Protein AF-A0A183T0V1-F1 (afdb_monomer_lite)

Sequence (201 aa):
MAPTSSLTKAPSNQITEKLEDLHAPDDNATVETRWCQLRNVIQSTALEFLGRARLQYQDWFDDNDADSNLLAEKNGLHKAYTDLRTDATKAAFFRCSRLLQQQLWEMYDAWAIRKAEEIQGSVLNCSSAISDAAIDRLPKVETNNDLDLSPSLPETIRDVQQISSNKAPGSDEIPPEVYKHGGPQLMAELTTLFREMWGQG

Radius of gyration: 29.03 Å; chains: 1; bounding box: 57×66×72 Å

Foldseek 3Di:
DDDDPDDPDDLLNVLVVLVVVPPDDPPPDDLVRLVVVNLVSLVVSCCVPVNDPDPPPPDLPNPDPPLVVLVVVLVVLVVVCVVDVDPVSVVSNVVSVVVSVVVVVVSVVVVVVVVVVVCCVVPPPPPPCVDVVVVVPDDPDDDPPCVLDQDDLVNLLVVLCVDDAPDQDDVSNRGSVSSNRNDSVSSVSVSVSSNSVSVVD

pLDDT: mean 73.6, std 14.51, range [28.61, 94.0]

Structure (mmCIF, N/CA/C/O backbone):
data_AF-A0A183T0V1-F1
#
_entry.id   AF-A0A183T0V1-F1
#
loop_
_atom_site.group_PDB
_atom_site.id
_atom_site.type_symbol
_atom_site.label_atom_id
_atom_site.label_alt_id
_atom_site.label_comp_id
_atom_site.label_asym_id
_atom_site.label_entity_id
_atom_site.label_seq_id
_atom_site.pdbx_PDB_ins_code
_atom_site.Cartn_x
_atom_site.Cartn_y
_atom_site.Cartn_z
_atom_site.occupancy
_atom_site.B_iso_or_equiv
_atom_site.auth_seq_id
_atom_site.auth_comp_id
_atom_site.auth_asym_id
_atom_site.auth_atom_id
_atom_site.pdbx_PDB_model_num
ATOM 1 N N . MET A 1 1 ? -21.063 -38.455 -9.348 1.00 34.84 1 MET A N 1
ATOM 2 C CA . MET A 1 1 ? -21.270 -38.222 -7.904 1.00 34.84 1 MET A CA 1
ATOM 3 C C . MET A 1 1 ? -20.090 -37.413 -7.405 1.00 34.84 1 MET A C 1
ATOM 5 O O . MET A 1 1 ? -19.005 -37.958 -7.290 1.00 34.84 1 MET A O 1
ATOM 9 N N . ALA A 1 2 ? -20.284 -36.109 -7.231 1.00 28.61 2 ALA A N 1
ATOM 10 C CA . ALA A 1 2 ? -19.332 -35.210 -6.583 1.00 28.61 2 ALA A CA 1
ATOM 11 C C . ALA A 1 2 ? -19.936 -34.821 -5.224 1.00 28.61 2 ALA A C 1
ATOM 13 O O . ALA A 1 2 ? -21.164 -34.698 -5.151 1.00 28.61 2 ALA A O 1
ATOM 14 N N . PRO A 1 3 ? -19.140 -34.694 -4.152 1.00 35.66 3 PRO A N 1
ATOM 15 C CA . PRO A 1 3 ? -19.682 -34.438 -2.833 1.00 35.66 3 PRO A CA 1
ATOM 16 C C . PRO A 1 3 ? -20.185 -32.996 -2.762 1.00 35.66 3 PRO A C 1
ATOM 18 O O . PRO A 1 3 ? -19.491 -32.043 -3.107 1.00 35.66 3 PRO A O 1
ATOM 21 N N . THR A 1 4 ? -21.424 -32.858 -2.315 1.00 38.16 4 THR A N 1
ATOM 22 C CA . THR A 1 4 ? -22.057 -31.611 -1.905 1.00 38.16 4 THR A CA 1
ATOM 23 C C . THR A 1 4 ? -21.363 -31.085 -0.649 1.00 38.16 4 THR A C 1
ATOM 25 O O . THR A 1 4 ? -21.543 -31.651 0.428 1.00 38.16 4 THR A O 1
ATOM 28 N N . SER A 1 5 ? -20.583 -30.007 -0.757 1.00 32.53 5 SER A N 1
ATOM 29 C CA . SER A 1 5 ? -20.085 -29.270 0.410 1.00 32.53 5 SER A CA 1
ATOM 30 C C . SER A 1 5 ? -21.183 -28.341 0.934 1.00 32.53 5 SER A C 1
ATOM 32 O O . SER A 1 5 ? -21.251 -27.156 0.611 1.00 32.53 5 SER A O 1
ATOM 34 N N . SER A 1 6 ? -22.087 -28.900 1.726 1.00 36.81 6 SER A N 1
ATOM 35 C CA . SER A 1 6 ? -22.943 -28.134 2.625 1.00 36.81 6 SER A CA 1
ATOM 36 C C . SER A 1 6 ? -22.122 -27.678 3.831 1.00 36.81 6 SER A C 1
ATOM 38 O O . SER A 1 6 ? -21.710 -28.540 4.600 1.00 36.81 6 SER A O 1
ATOM 40 N N . LEU A 1 7 ? -21.912 -26.367 4.004 1.00 35.31 7 LEU A N 1
ATOM 41 C CA . LEU A 1 7 ? -21.932 -25.676 5.309 1.00 35.31 7 LEU A CA 1
ATOM 42 C C . LEU A 1 7 ? -21.640 -24.174 5.148 1.00 35.31 7 LEU A C 1
ATOM 44 O O . LEU A 1 7 ? -20.523 -23.696 5.307 1.00 35.31 7 LEU A O 1
ATOM 48 N N . THR A 1 8 ? -22.693 -23.402 4.894 1.00 40.56 8 THR A N 1
ATOM 49 C CA . THR A 1 8 ? -22.751 -21.968 5.203 1.00 40.56 8 THR A CA 1
ATOM 50 C C . THR A 1 8 ? -22.940 -21.793 6.715 1.00 40.56 8 THR A C 1
ATOM 52 O O . THR A 1 8 ? -24.035 -21.474 7.177 1.00 40.56 8 THR A O 1
ATOM 55 N N . LYS A 1 9 ? -21.898 -22.059 7.514 1.00 45.91 9 LYS A N 1
ATOM 56 C CA . LYS A 1 9 ? -21.849 -21.615 8.918 1.00 45.91 9 LYS A CA 1
ATOM 57 C C . LYS A 1 9 ? -21.385 -20.154 8.880 1.00 45.91 9 LYS A C 1
ATOM 59 O O . LYS A 1 9 ? -20.327 -19.872 8.323 1.00 45.91 9 LYS A O 1
ATOM 64 N N . ALA A 1 10 ? -22.197 -19.226 9.390 1.00 51.44 10 ALA A N 1
ATO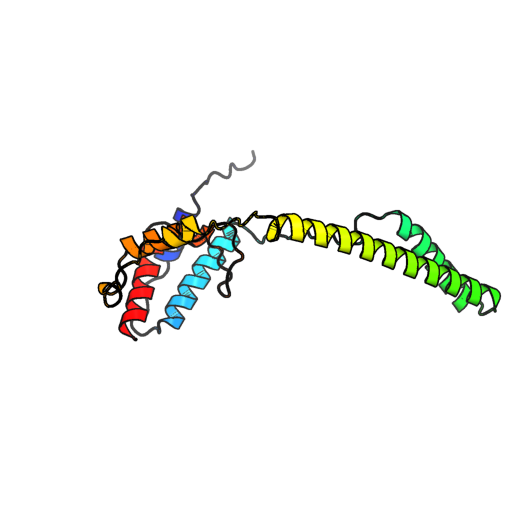M 65 C CA . ALA A 1 10 ? -21.829 -17.812 9.459 1.00 51.44 10 ALA A CA 1
ATOM 66 C C . ALA A 1 10 ? -20.470 -17.652 10.181 1.00 51.44 10 ALA A C 1
ATOM 68 O O . ALA A 1 10 ? -20.225 -18.403 11.126 1.00 51.44 10 ALA A O 1
ATOM 69 N N . PRO A 1 11 ? -19.604 -16.700 9.785 1.00 56.19 11 PRO A N 1
ATOM 70 C CA . PRO A 1 11 ? -18.262 -16.530 10.362 1.00 56.19 11 PRO A CA 1
ATOM 71 C C . PRO A 1 11 ? -18.284 -16.372 11.890 1.00 56.19 11 PRO A C 1
ATOM 73 O O . PRO A 1 11 ? -17.409 -16.888 12.580 1.00 56.19 11 PRO A O 1
ATOM 76 N N . SER A 1 12 ? -19.350 -15.766 12.425 1.00 57.72 12 SER A N 1
ATOM 77 C CA . SER A 1 12 ? -19.598 -15.663 13.866 1.00 57.72 12 SER A CA 1
ATOM 7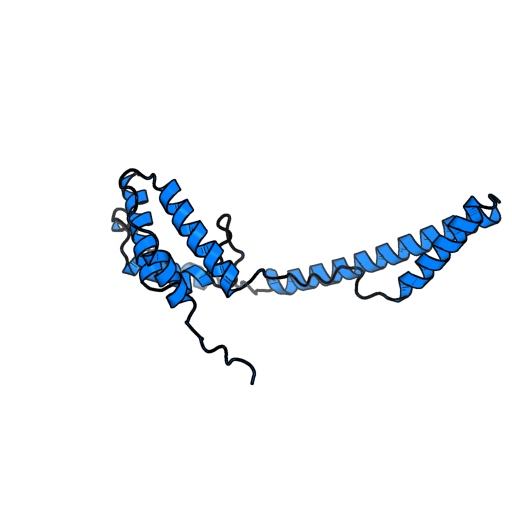8 C C . SER A 1 12 ? -19.612 -17.025 14.571 1.00 57.72 12 SER A C 1
ATOM 80 O O . SER A 1 12 ? -19.056 -17.133 15.652 1.00 57.72 12 SER A O 1
ATOM 82 N N . ASN A 1 13 ? -20.159 -18.073 13.946 1.00 63.19 13 ASN A N 1
ATOM 83 C CA . ASN A 1 13 ? -20.324 -19.393 14.563 1.00 63.19 13 ASN A CA 1
ATOM 84 C C . ASN A 1 13 ? -19.030 -20.232 14.599 1.00 63.19 13 ASN A C 1
ATOM 86 O O . ASN A 1 13 ? -18.997 -21.259 15.273 1.00 63.19 13 ASN A O 1
ATOM 90 N N . GLN A 1 14 ? -18.008 -19.867 13.816 1.00 63.81 14 GLN A N 1
ATOM 91 C CA . GLN A 1 14 ? -16.688 -20.513 13.859 1.00 63.81 14 GLN A CA 1
ATOM 92 C C . GLN A 1 14 ? -15.753 -19.803 14.840 1.00 63.81 14 GLN A C 1
ATOM 94 O O . GLN A 1 14 ? -14.999 -20.465 15.545 1.00 63.81 14 GLN A O 1
ATOM 99 N N . ILE A 1 15 ? -15.843 -18.470 14.930 1.00 66.19 15 ILE A N 1
ATOM 100 C CA . ILE A 1 15 ? -15.133 -17.691 15.954 1.00 66.19 15 ILE A CA 1
ATOM 101 C C . ILE A 1 15 ? -15.597 -18.127 17.351 1.00 66.19 15 ILE A C 1
ATOM 103 O O . ILE A 1 15 ? -14.761 -18.331 18.221 1.00 66.19 15 ILE A O 1
ATOM 107 N N . THR A 1 16 ? -16.903 -18.340 17.549 1.00 62.97 16 THR A N 1
ATOM 108 C CA . THR A 1 16 ? -17.464 -18.837 18.819 1.00 62.97 16 THR A CA 1
ATOM 109 C C . THR A 1 16 ? -16.945 -20.230 19.181 1.00 62.97 16 THR A C 1
ATOM 111 O O . THR A 1 16 ? -16.521 -20.445 20.305 1.00 62.97 16 THR A O 1
ATOM 114 N N . GLU A 1 17 ? -16.900 -21.160 18.224 1.00 68.12 17 GLU A N 1
ATOM 115 C CA . GLU A 1 17 ? -16.423 -22.537 18.444 1.00 68.12 17 GLU A CA 1
ATOM 116 C C . GLU A 1 17 ? -14.923 -22.575 18.784 1.00 68.12 17 GLU A C 1
ATOM 118 O O . GLU A 1 17 ? -14.519 -23.220 19.746 1.00 68.12 17 GLU A O 1
ATOM 123 N N . LYS A 1 18 ? -14.096 -21.799 18.070 1.00 68.38 18 LYS A N 1
ATOM 124 C CA . LYS A 1 18 ? -12.656 -21.697 18.367 1.00 68.38 18 LYS A CA 1
ATOM 125 C C . LYS A 1 18 ? -12.345 -20.919 19.649 1.00 68.38 18 LYS A C 1
ATOM 127 O O . LYS A 1 18 ? -11.264 -21.097 20.202 1.00 68.38 18 LYS A O 1
ATOM 132 N N . LEU A 1 19 ? -13.260 -20.062 20.110 1.00 68.31 19 LEU A N 1
ATOM 133 C CA . LEU A 1 19 ? -13.186 -19.420 21.425 1.00 68.31 19 LEU A CA 1
ATOM 134 C C . LEU A 1 19 ? -13.585 -20.383 22.554 1.00 68.31 19 LEU A C 1
ATOM 136 O O . LEU A 1 19 ? -12.995 -20.310 23.624 1.00 68.31 19 LEU A O 1
ATOM 140 N N . GLU A 1 20 ? -14.535 -21.297 22.328 1.00 66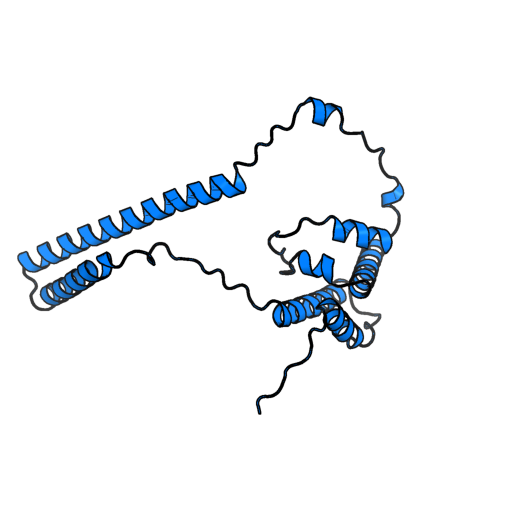.81 20 GLU A N 1
ATOM 141 C CA . GLU A 1 20 ? -14.933 -22.329 23.304 1.00 66.81 20 GLU A CA 1
ATOM 142 C C . GLU A 1 20 ? -13.855 -23.407 23.510 1.00 66.81 20 GLU A C 1
ATOM 144 O O . GLU A 1 20 ? -13.678 -23.888 24.630 1.00 66.81 20 GLU A O 1
ATOM 149 N N . ASP A 1 21 ? -13.093 -23.743 22.464 1.00 61.59 21 ASP A N 1
ATOM 150 C CA . ASP A 1 21 ? -11.974 -24.697 22.537 1.00 61.59 21 ASP A CA 1
ATOM 151 C C . ASP A 1 21 ? -10.740 -24.148 23.290 1.00 61.59 21 ASP A C 1
ATOM 153 O O . ASP A 1 21 ? -9.821 -24.906 23.627 1.00 61.59 21 ASP A O 1
ATOM 157 N N . LEU A 1 22 ? -10.705 -22.845 23.607 1.00 60.31 22 LEU A N 1
ATOM 158 C CA . LEU A 1 22 ? -9.722 -22.266 24.527 1.00 60.31 22 LEU A CA 1
ATOM 159 C C . LEU A 1 22 ? -10.109 -22.626 25.966 1.00 60.31 22 LEU A C 1
ATOM 161 O O . LEU A 1 22 ? -10.754 -21.868 26.687 1.00 60.31 22 LEU A O 1
ATOM 165 N N . HIS A 1 23 ? -9.705 -23.818 26.393 1.00 54.66 23 HIS A N 1
ATOM 166 C CA . HIS A 1 23 ? -9.807 -24.247 27.782 1.00 54.66 23 HIS A CA 1
ATOM 167 C C . HIS A 1 23 ? -9.169 -23.198 28.717 1.00 54.66 23 HIS A C 1
ATOM 169 O O . HIS A 1 23 ? -8.014 -22.840 28.513 1.00 54.66 23 HIS A O 1
ATOM 175 N N . ALA A 1 24 ? -9.959 -22.752 29.707 1.00 54.56 24 ALA A N 1
ATOM 176 C CA . ALA A 1 24 ? -9.704 -21.832 30.830 1.00 54.56 24 ALA A CA 1
ATOM 177 C C . ALA A 1 24 ? -8.386 -21.019 30.802 1.00 54.56 24 ALA A C 1
ATOM 179 O O . ALA A 1 24 ? -7.311 -21.623 30.854 1.00 54.56 24 ALA A O 1
ATOM 180 N N . PRO A 1 25 ? -8.447 -19.668 30.840 1.00 50.22 25 PRO A N 1
ATOM 181 C CA . PRO A 1 25 ? -7.258 -18.844 31.013 1.00 50.22 25 PRO A CA 1
ATOM 182 C C . PRO A 1 25 ? -6.488 -19.341 32.232 1.00 50.22 25 PRO A C 1
ATOM 184 O O . PRO A 1 25 ? -7.078 -19.568 33.286 1.00 50.22 25 PRO A O 1
ATOM 187 N N . ASP A 1 26 ? -5.175 -19.505 32.102 1.00 54.06 26 ASP A N 1
ATOM 188 C CA . ASP A 1 26 ? -4.340 -19.578 33.291 1.00 54.06 26 ASP A CA 1
ATOM 189 C C . ASP A 1 26 ? -4.620 -18.295 34.092 1.00 54.06 26 ASP A C 1
ATOM 191 O O . ASP A 1 26 ? -4.447 -17.178 33.586 1.00 54.06 26 ASP A O 1
ATOM 195 N N . ASP A 1 27 ? -5.137 -18.437 35.312 1.00 57.91 27 ASP A N 1
ATOM 196 C CA . ASP A 1 27 ? -5.477 -17.309 36.181 1.00 57.91 27 ASP A CA 1
ATOM 197 C C . ASP A 1 27 ? -4.232 -16.458 36.523 1.00 57.91 27 ASP A C 1
ATOM 199 O O . ASP A 1 27 ? -4.372 -15.363 37.064 1.00 57.91 27 ASP A O 1
ATOM 203 N N . ASN A 1 28 ? -3.018 -16.916 36.165 1.00 60.62 28 ASN A N 1
ATOM 204 C CA . ASN A 1 28 ? -1.769 -16.151 36.260 1.00 60.62 28 ASN A CA 1
ATOM 205 C C . ASN A 1 28 ? -1.340 -15.409 34.974 1.00 60.62 28 ASN A C 1
ATOM 207 O O . ASN A 1 28 ? -0.368 -14.649 35.018 1.00 60.62 28 ASN A O 1
ATOM 211 N N . ALA A 1 29 ? -2.000 -15.639 33.832 1.00 62.41 29 ALA A N 1
ATOM 212 C CA . ALA A 1 29 ? -1.558 -15.096 32.551 1.00 62.41 29 ALA A CA 1
ATOM 213 C C . ALA A 1 29 ? -1.734 -13.573 32.508 1.00 62.41 29 ALA A C 1
ATOM 215 O O . ALA A 1 29 ? -2.801 -13.047 32.814 1.00 62.41 29 ALA A O 1
ATOM 216 N N . THR A 1 30 ? -0.690 -12.861 32.083 1.00 77.19 30 THR A N 1
ATOM 217 C CA . THR A 1 30 ? -0.736 -11.402 31.931 1.00 77.19 30 THR A CA 1
ATOM 218 C C . THR A 1 30 ? -1.743 -10.990 30.855 1.00 77.19 30 THR A C 1
ATOM 220 O O . THR A 1 30 ? -1.957 -11.717 29.882 1.00 77.19 30 THR A O 1
ATOM 223 N N . VAL A 1 31 ? -2.304 -9.784 30.982 1.00 76.81 31 VAL A N 1
ATOM 224 C CA . VAL A 1 31 ? -3.227 -9.186 29.996 1.00 76.81 31 VAL A CA 1
ATOM 225 C C . VAL A 1 31 ? -2.676 -9.266 28.571 1.00 76.81 31 VAL A C 1
ATOM 227 O O . VAL A 1 31 ? -3.404 -9.614 27.648 1.00 76.81 31 VAL A O 1
ATOM 230 N N . GLU A 1 32 ? -1.375 -9.024 28.391 1.00 77.25 32 GLU A N 1
ATOM 231 C CA . GLU A 1 32 ? -0.709 -9.121 27.087 1.00 77.25 32 GLU A CA 1
ATOM 232 C C . GLU A 1 32 ? -0.754 -10.545 26.514 1.00 77.25 32 GLU A C 1
ATOM 234 O O . GLU A 1 32 ? -0.963 -10.736 25.319 1.00 77.25 32 GLU A O 1
ATOM 239 N N . THR A 1 33 ? -0.616 -11.563 27.368 1.00 80.88 33 THR A N 1
ATOM 240 C CA . THR A 1 33 ? -0.693 -12.972 26.957 1.00 80.88 33 THR A CA 1
ATOM 241 C C . THR A 1 33 ? -2.113 -13.324 26.516 1.00 80.88 33 THR A C 1
ATOM 243 O O . THR A 1 33 ? -2.292 -13.962 25.477 1.00 80.88 33 THR A O 1
ATOM 246 N N . ARG A 1 34 ? -3.126 -12.849 27.254 1.00 78.56 34 ARG A N 1
ATOM 247 C CA . ARG A 1 34 ? -4.547 -13.028 26.911 1.00 78.56 34 ARG A CA 1
ATOM 248 C C . ARG A 1 34 ? -4.914 -12.297 25.618 1.00 78.56 34 ARG A C 1
ATOM 250 O O . ARG A 1 34 ? -5.557 -12.877 24.745 1.00 78.56 34 ARG A O 1
ATOM 257 N N . TRP A 1 35 ? -4.426 -11.068 25.437 1.00 80.94 35 TRP A N 1
ATOM 258 C CA . TRP A 1 35 ? -4.580 -10.311 24.192 1.00 80.94 35 TRP A CA 1
ATOM 259 C C . TRP A 1 35 ? -3.923 -11.020 23.005 1.00 80.94 35 TRP A C 1
ATOM 261 O O . TRP A 1 35 ? -4.553 -11.175 21.959 1.00 80.94 35 TRP A O 1
ATOM 271 N N . CYS A 1 36 ? -2.689 -11.505 23.166 1.00 81.00 36 CYS A N 1
ATOM 272 C CA . CYS A 1 36 ? -1.990 -12.271 22.134 1.00 81.00 36 CYS A CA 1
ATOM 273 C C . CYS A 1 36 ? -2.783 -13.516 21.714 1.00 81.00 36 CYS A C 1
ATOM 275 O O . CYS A 1 36 ? -2.913 -13.793 20.522 1.00 81.00 36 CYS A O 1
ATOM 277 N N . GLN A 1 37 ? -3.336 -14.260 22.675 1.00 79.62 37 GLN A N 1
ATOM 278 C CA . GLN A 1 37 ? -4.149 -15.447 22.402 1.00 79.62 37 GLN A CA 1
ATOM 279 C C . GLN A 1 37 ? -5.424 -15.095 21.632 1.00 79.62 37 GLN A C 1
ATOM 281 O O . GLN A 1 37 ? -5.680 -15.676 20.575 1.00 79.62 37 GLN A O 1
ATOM 286 N N . LEU A 1 38 ? -6.174 -14.102 22.114 1.00 81.31 38 LEU A N 1
ATOM 287 C CA . LEU A 1 38 ? -7.397 -13.633 21.469 1.00 81.31 38 LEU A CA 1
ATOM 288 C C . LEU A 1 38 ? -7.118 -13.148 20.038 1.00 81.31 38 LEU A C 1
ATOM 290 O O . LEU A 1 38 ? -7.778 -13.582 19.092 1.00 81.31 38 LEU A O 1
ATOM 294 N N . ARG A 1 39 ? -6.082 -12.320 19.853 1.00 81.50 39 ARG A N 1
ATOM 295 C CA . ARG A 1 39 ? -5.645 -11.823 18.541 1.00 81.50 39 ARG A CA 1
ATOM 296 C C . ARG A 1 39 ? -5.321 -12.969 17.583 1.00 81.50 39 ARG A C 1
ATOM 298 O O . ARG A 1 39 ? -5.789 -12.953 16.447 1.00 81.50 39 ARG A O 1
ATOM 305 N N . ASN A 1 40 ? -4.563 -13.971 18.027 1.00 83.06 40 ASN A N 1
ATOM 306 C CA . ASN A 1 40 ? -4.163 -15.102 17.184 1.00 83.06 40 ASN A CA 1
ATOM 307 C C . ASN A 1 40 ? -5.368 -15.930 16.706 1.00 83.06 40 ASN A C 1
ATOM 309 O O . ASN A 1 40 ? -5.413 -16.354 15.547 1.00 83.06 40 ASN A O 1
ATOM 313 N N . VAL A 1 41 ? -6.367 -16.146 17.567 1.00 82.06 41 VAL A N 1
ATOM 314 C CA . VAL A 1 41 ? -7.603 -16.863 17.201 1.00 82.06 41 VAL A CA 1
ATOM 315 C C . VAL A 1 41 ? -8.419 -16.060 16.193 1.00 82.06 41 VAL A C 1
ATOM 317 O O . VAL A 1 41 ? -8.871 -16.605 15.183 1.00 82.06 41 VAL A O 1
ATOM 320 N N . ILE A 1 42 ? -8.545 -14.750 16.408 1.00 78.88 42 ILE A N 1
ATOM 321 C CA . ILE A 1 42 ? -9.250 -13.857 15.486 1.00 78.88 42 ILE A CA 1
ATOM 322 C C . ILE A 1 42 ? -8.554 -13.830 14.117 1.00 78.88 42 ILE A C 1
ATOM 324 O O . ILE A 1 42 ? -9.210 -14.024 13.094 1.00 78.88 42 ILE A O 1
ATOM 328 N N . GLN A 1 43 ? -7.231 -13.650 14.084 1.00 74.81 43 GLN A N 1
ATOM 329 C CA . GLN A 1 43 ? -6.443 -13.605 12.849 1.00 74.81 43 GLN A CA 1
ATOM 330 C C . GLN A 1 43 ? -6.474 -14.931 12.082 1.00 74.81 43 GLN A C 1
ATOM 332 O O . GLN A 1 43 ? -6.707 -14.929 10.876 1.00 74.81 43 GLN A O 1
ATOM 337 N N . SER A 1 44 ? -6.263 -16.065 12.757 1.00 76.69 44 SER A N 1
ATOM 338 C CA . SER A 1 44 ? -6.288 -17.386 12.111 1.00 76.69 44 SER A CA 1
ATOM 339 C C . SER A 1 44 ? -7.663 -17.709 11.522 1.00 76.69 44 SER A C 1
ATOM 341 O O . SER A 1 44 ? -7.750 -18.201 10.398 1.00 76.69 44 SER A O 1
ATOM 343 N N . THR A 1 45 ? -8.740 -17.349 12.224 1.00 74.19 45 THR A N 1
ATOM 344 C CA . THR A 1 45 ? -10.116 -17.547 11.743 1.00 74.19 45 THR A CA 1
ATOM 345 C C . THR A 1 45 ? -10.460 -16.597 10.595 1.00 74.19 45 THR A C 1
ATOM 347 O O . THR A 1 45 ? -11.055 -17.011 9.600 1.00 74.19 45 THR A O 1
ATOM 350 N N . ALA A 1 46 ? -10.046 -15.330 10.684 1.00 66.00 46 ALA A N 1
ATOM 351 C CA . ALA A 1 46 ? -10.207 -14.368 9.598 1.00 66.00 46 ALA A CA 1
ATOM 352 C C . ALA A 1 46 ? -9.434 -14.806 8.343 1.00 66.00 46 ALA A C 1
ATOM 354 O O . ALA A 1 46 ? -9.959 -14.693 7.240 1.00 66.00 46 ALA A O 1
ATOM 355 N N . LEU A 1 47 ? -8.229 -15.363 8.501 1.00 71.38 47 LEU A N 1
ATOM 356 C CA . LEU A 1 47 ? -7.424 -15.892 7.401 1.00 71.38 47 LEU A CA 1
ATOM 357 C C . LEU A 1 47 ? -8.079 -17.115 6.739 1.00 71.38 47 LEU A C 1
ATOM 359 O O . LEU A 1 47 ? -8.086 -17.205 5.513 1.00 71.38 47 LEU A O 1
ATOM 363 N N . GLU A 1 48 ? -8.641 -18.036 7.525 1.00 69.00 48 GLU A N 1
ATOM 364 C CA . GLU A 1 48 ? -9.369 -19.203 7.008 1.00 69.00 48 GLU A CA 1
ATOM 365 C C . GLU A 1 48 ? -10.643 -18.808 6.244 1.00 69.00 48 GLU A C 1
ATOM 367 O O . GLU A 1 48 ? -10.963 -19.431 5.232 1.00 69.00 48 GLU A O 1
ATOM 372 N N . PHE A 1 49 ? -11.358 -17.773 6.699 1.00 61.50 49 PHE A N 1
ATOM 373 C CA . PHE A 1 49 ? -12.648 -17.380 6.124 1.00 61.50 49 PHE A CA 1
ATOM 374 C C . PHE A 1 49 ? -12.535 -16.370 4.973 1.00 61.50 49 PHE A C 1
ATOM 376 O O . PHE A 1 49 ? -13.195 -16.521 3.946 1.00 61.50 49 PHE A O 1
ATOM 383 N N . LEU A 1 50 ? -11.721 -15.326 5.140 1.00 62.78 50 LEU A N 1
ATOM 384 C CA . LEU A 1 50 ? -11.576 -14.237 4.166 1.00 62.78 50 LEU A CA 1
ATOM 385 C C . LEU A 1 50 ? -10.445 -14.499 3.160 1.00 62.78 50 LEU A C 1
ATOM 387 O O . LEU A 1 50 ? -10.423 -13.892 2.090 1.00 62.78 50 LEU A O 1
ATOM 391 N N . GLY A 1 51 ? -9.511 -15.403 3.477 1.00 61.53 51 GLY A N 1
ATOM 392 C CA . GLY A 1 51 ? -8.273 -15.571 2.720 1.00 61.53 51 GLY A CA 1
ATOM 393 C C . GLY A 1 51 ? -7.350 -14.348 2.824 1.00 61.53 51 GLY A C 1
ATOM 394 O O . GLY A 1 51 ? -7.656 -13.347 3.470 1.00 61.53 51 GLY A O 1
ATOM 395 N N . ARG A 1 52 ? -6.185 -14.398 2.164 1.00 52.88 52 ARG A N 1
ATOM 396 C CA . ARG A 1 52 ? -5.374 -13.186 1.956 1.00 52.88 52 ARG A CA 1
ATOM 397 C C . ARG A 1 52 ? -5.956 -12.394 0.792 1.00 52.88 52 ARG A C 1
ATOM 399 O O . ARG A 1 52 ? -6.015 -12.909 -0.325 1.00 52.88 52 ARG A O 1
ATOM 406 N N . ALA A 1 53 ? -6.289 -11.126 1.027 1.00 46.69 53 ALA A N 1
ATOM 407 C CA . ALA A 1 53 ? -6.541 -10.181 -0.050 1.00 46.69 53 ALA A CA 1
ATOM 408 C C . ALA A 1 53 ? -5.277 -10.077 -0.917 1.00 46.69 53 ALA A C 1
ATOM 410 O O . ALA A 1 53 ? -4.264 -9.502 -0.516 1.00 46.69 53 ALA A O 1
ATOM 411 N N . ARG A 1 54 ? -5.314 -10.674 -2.111 1.00 48.25 54 ARG A N 1
ATOM 412 C CA . ARG A 1 54 ? -4.352 -10.355 -3.161 1.00 48.25 54 ARG A CA 1
ATOM 413 C C . ARG A 1 54 ? -4.740 -8.982 -3.675 1.00 48.25 54 ARG A C 1
ATOM 415 O O . ARG A 1 54 ? -5.720 -8.859 -4.404 1.00 48.25 54 ARG A O 1
ATOM 422 N N . LEU A 1 55 ? -3.987 -7.963 -3.275 1.00 51.22 55 LEU A N 1
ATOM 423 C CA . LEU A 1 55 ? -3.956 -6.712 -4.016 1.00 51.22 55 LEU A CA 1
ATOM 424 C C . LEU A 1 55 ? -3.610 -7.095 -5.458 1.00 51.22 55 LEU A C 1
ATOM 426 O O . LEU A 1 55 ? -2.488 -7.518 -5.730 1.00 51.22 55 LEU A O 1
ATOM 430 N N . GLN A 1 56 ? -4.592 -7.044 -6.360 1.00 52.53 56 GLN A N 1
ATOM 431 C CA . GLN A 1 56 ? -4.318 -7.054 -7.791 1.00 52.53 56 GLN A CA 1
ATOM 432 C C . GLN A 1 56 ? -3.711 -5.692 -8.096 1.00 52.53 56 GLN A C 1
ATOM 434 O O . GLN A 1 56 ? -4.402 -4.743 -8.454 1.00 52.53 56 GLN A O 1
ATOM 439 N N . TYR A 1 57 ? -2.427 -5.568 -7.780 1.00 55.31 57 TYR A N 1
ATOM 440 C CA . TYR A 1 57 ? -1.652 -4.404 -8.134 1.00 55.31 57 TYR A CA 1
ATOM 441 C C . TYR A 1 57 ? -1.310 -4.569 -9.606 1.00 55.31 57 TYR A C 1
ATOM 443 O O . TYR A 1 57 ? -0.487 -5.409 -9.954 1.00 55.31 57 TYR A O 1
ATOM 451 N N . GLN A 1 58 ? -2.020 -3.832 -10.452 1.00 61.19 58 GLN A N 1
ATOM 452 C CA . GLN A 1 58 ? -1.648 -3.675 -11.848 1.00 61.19 58 GLN A CA 1
ATOM 453 C C . GLN A 1 58 ? -0.375 -2.824 -11.841 1.00 61.19 58 GLN A C 1
ATOM 455 O O . GLN A 1 58 ? -0.404 -1.667 -11.401 1.00 61.19 58 GLN A O 1
ATOM 460 N N . ASP A 1 59 ? 0.756 -3.440 -12.177 1.00 67.00 59 ASP A N 1
ATOM 461 C CA . ASP A 1 59 ? 2.041 -2.755 -12.169 1.00 67.00 59 ASP A CA 1
ATOM 462 C C . ASP A 1 59 ? 2.083 -1.757 -13.330 1.00 67.00 59 ASP A C 1
ATOM 464 O O . ASP A 1 59 ? 1.389 -1.907 -14.339 1.00 67.00 59 ASP A O 1
ATOM 468 N N . TRP A 1 60 ? 2.903 -0.716 -13.207 1.00 76.19 60 TRP A N 1
ATOM 469 C CA . TRP A 1 60 ? 2.994 0.364 -14.201 1.00 76.19 60 TRP A CA 1
ATOM 470 C C . TRP A 1 60 ? 3.429 -0.117 -15.603 1.00 76.19 60 TRP A C 1
ATOM 472 O O . TRP A 1 60 ? 3.402 0.660 -16.557 1.00 76.19 60 TRP A O 1
ATOM 482 N N . PHE A 1 61 ? 3.812 -1.394 -15.721 1.00 67.62 61 PHE A N 1
ATOM 483 C CA . PHE A 1 61 ? 4.303 -2.063 -16.921 1.00 67.62 61 PHE A CA 1
ATOM 484 C C . PHE A 1 61 ? 3.299 -3.030 -17.582 1.00 67.62 61 PHE A C 1
ATOM 486 O O . PHE A 1 61 ? 3.552 -3.480 -18.697 1.00 67.62 61 PHE A O 1
ATOM 493 N N . ASP A 1 62 ? 2.173 -3.351 -16.933 1.00 71.81 62 ASP A N 1
ATOM 494 C CA . ASP A 1 62 ? 1.277 -4.440 -17.370 1.00 71.81 62 ASP A CA 1
ATOM 495 C C . ASP A 1 62 ? 0.443 -4.109 -18.626 1.00 71.81 62 ASP A C 1
ATOM 497 O O . ASP A 1 62 ? -0.028 -5.014 -19.311 1.00 71.81 62 ASP A O 1
ATOM 501 N N . ASP A 1 63 ? 0.282 -2.825 -18.963 1.00 67.38 63 ASP A N 1
ATOM 502 C CA . ASP A 1 63 ? -0.586 -2.368 -20.060 1.00 67.38 63 ASP A CA 1
ATOM 503 C C . ASP A 1 63 ? 0.144 -2.183 -21.415 1.00 67.38 63 ASP A C 1
ATOM 505 O O . ASP A 1 63 ? -0.485 -1.753 -22.386 1.00 67.38 63 ASP A O 1
ATOM 509 N N . ASN A 1 64 ? 1.459 -2.445 -21.516 1.00 64.38 64 ASN A N 1
ATOM 510 C CA . ASN A 1 64 ? 2.245 -2.100 -22.714 1.00 64.38 64 ASN A CA 1
ATOM 511 C C . ASN A 1 64 ? 2.933 -3.294 -23.401 1.00 64.38 64 ASN A C 1
ATOM 513 O O . ASN A 1 64 ? 4.049 -3.685 -23.062 1.00 64.38 64 ASN A O 1
ATOM 517 N N . ASP A 1 65 ? 2.315 -3.791 -24.474 1.00 63.62 65 ASP A N 1
ATOM 518 C CA . ASP A 1 65 ? 2.886 -4.837 -25.335 1.00 63.62 65 ASP A CA 1
ATOM 519 C C . ASP A 1 65 ? 3.982 -4.320 -26.298 1.00 63.62 65 ASP A C 1
ATOM 521 O O . ASP A 1 65 ? 4.738 -5.114 -26.870 1.00 63.62 65 ASP A O 1
ATOM 525 N N . ALA A 1 66 ? 4.099 -2.999 -26.510 1.00 60.00 66 ALA A N 1
ATOM 526 C CA . ALA A 1 66 ? 4.998 -2.420 -27.517 1.00 60.00 66 ALA A CA 1
ATOM 527 C C . ALA A 1 66 ? 6.485 -2.448 -27.104 1.00 60.00 66 ALA A C 1
ATOM 529 O O . ALA A 1 66 ? 7.367 -2.604 -27.958 1.00 60.00 66 ALA A O 1
ATOM 530 N N . ASP A 1 67 ? 6.774 -2.376 -25.801 1.00 63.41 67 ASP A N 1
ATOM 531 C CA . ASP A 1 67 ? 8.143 -2.358 -25.267 1.00 63.41 67 ASP A CA 1
ATOM 532 C C . ASP A 1 67 ? 8.876 -3.689 -25.444 1.00 63.41 67 ASP A C 1
ATOM 534 O O . ASP A 1 67 ? 10.103 -3.712 -25.566 1.00 63.41 67 ASP A O 1
ATOM 538 N N . SER A 1 68 ? 8.134 -4.795 -25.560 1.00 72.44 68 SER A N 1
ATOM 539 C CA . SER A 1 68 ? 8.680 -6.135 -25.803 1.00 72.44 68 SER A CA 1
ATOM 540 C C . SER A 1 68 ? 9.569 -6.184 -27.059 1.00 72.44 68 SER A C 1
ATOM 542 O O . SER A 1 68 ? 10.637 -6.806 -27.057 1.00 72.44 68 SER A O 1
ATOM 544 N N . ASN A 1 69 ? 9.200 -5.444 -28.113 1.00 80.75 69 ASN A N 1
ATOM 545 C CA . ASN A 1 69 ? 9.961 -5.381 -29.363 1.00 80.75 69 ASN A CA 1
ATOM 546 C C . ASN A 1 69 ? 11.264 -4.572 -29.225 1.00 80.75 69 ASN A C 1
ATOM 548 O O . ASN A 1 69 ? 12.326 -5.016 -29.664 1.00 80.75 69 ASN A O 1
ATOM 552 N N . LEU A 1 70 ? 11.214 -3.411 -28.566 1.00 82.25 70 LEU A N 1
ATOM 553 C CA . LEU A 1 70 ? 12.390 -2.556 -28.365 1.00 82.25 70 LEU A CA 1
ATOM 554 C C . LEU A 1 70 ? 13.411 -3.222 -27.424 1.00 82.25 70 LEU A C 1
ATOM 556 O O . LEU A 1 70 ? 14.625 -3.077 -27.583 1.00 82.25 70 LEU A O 1
ATOM 560 N N . LEU A 1 71 ? 12.919 -4.006 -26.461 1.00 86.06 71 LEU A N 1
ATOM 561 C CA . LEU A 1 71 ? 13.734 -4.812 -25.554 1.00 86.06 71 LEU A CA 1
ATOM 562 C C . LEU A 1 71 ? 14.431 -5.960 -26.299 1.00 86.06 71 LEU A C 1
ATOM 564 O O . LEU A 1 71 ? 15.623 -6.199 -26.082 1.00 86.06 71 LEU A O 1
ATOM 568 N N . ALA A 1 72 ? 13.727 -6.620 -27.225 1.00 87.75 72 ALA A N 1
ATOM 569 C CA . ALA A 1 72 ? 14.305 -7.627 -28.112 1.00 87.75 72 ALA A CA 1
ATOM 570 C C . ALA A 1 72 ? 15.381 -7.030 -29.040 1.00 87.75 72 ALA A C 1
ATOM 572 O O . ALA A 1 72 ? 16.470 -7.600 -29.166 1.00 87.75 72 ALA A O 1
ATOM 573 N N . GLU A 1 73 ? 15.128 -5.853 -29.619 1.00 88.88 73 GLU A N 1
ATOM 574 C CA . GLU A 1 73 ? 16.095 -5.125 -30.449 1.00 88.88 73 GLU A CA 1
ATOM 575 C C . GLU A 1 73 ? 17.345 -4.728 -29.646 1.00 88.88 73 GLU A C 1
ATOM 577 O O . GLU A 1 73 ? 18.474 -4.997 -30.071 1.00 88.88 73 GLU A O 1
ATOM 582 N N . LYS A 1 74 ? 17.167 -4.182 -28.434 1.00 91.25 74 LYS A N 1
ATOM 583 C CA . LYS A 1 74 ? 18.274 -3.851 -27.525 1.00 91.25 74 LYS A CA 1
ATOM 584 C C . LYS A 1 74 ? 19.126 -5.081 -27.210 1.00 91.25 74 LYS A C 1
ATOM 586 O O . LYS A 1 74 ? 20.355 -4.990 -27.208 1.00 91.25 74 LYS A O 1
ATOM 591 N N . ASN A 1 75 ? 18.496 -6.227 -26.956 1.00 91.69 75 ASN A N 1
ATOM 592 C CA . ASN A 1 75 ? 19.195 -7.478 -26.658 1.00 91.69 75 ASN A CA 1
ATOM 593 C C . ASN A 1 75 ? 19.991 -7.990 -27.873 1.00 91.69 75 ASN A C 1
ATOM 595 O O . ASN A 1 75 ? 21.137 -8.420 -27.716 1.00 91.69 75 ASN A O 1
ATOM 599 N N . GLY A 1 76 ? 19.435 -7.878 -29.084 1.00 92.19 76 GLY A N 1
ATOM 600 C CA . GLY A 1 76 ? 20.141 -8.185 -30.332 1.00 92.19 76 GLY A CA 1
ATOM 601 C C . GLY A 1 76 ? 21.353 -7.278 -30.566 1.00 92.19 76 GLY A C 1
ATOM 602 O O . GLY A 1 76 ? 22.443 -7.761 -30.880 1.00 92.19 76 GLY A O 1
ATOM 603 N N . LEU A 1 77 ? 21.200 -5.971 -30.334 1.00 91.75 77 LEU A N 1
ATOM 604 C CA . LEU A 1 77 ? 22.283 -4.990 -30.459 1.00 91.75 77 LEU A CA 1
ATOM 605 C C . LEU A 1 77 ? 23.356 -5.149 -29.378 1.00 91.75 77 LEU A C 1
ATOM 607 O O . LEU A 1 77 ? 24.537 -4.968 -29.667 1.00 91.75 77 LEU A O 1
ATOM 611 N N . HIS A 1 78 ? 22.973 -5.521 -28.154 1.00 90.81 78 HIS A N 1
ATOM 612 C CA . HIS A 1 78 ? 23.919 -5.838 -27.087 1.00 90.81 78 HIS A CA 1
ATOM 613 C C . HIS A 1 78 ? 24.794 -7.030 -27.477 1.00 90.81 78 HIS A C 1
ATOM 615 O O . HIS A 1 78 ? 26.013 -6.947 -27.362 1.00 90.81 78 HIS A O 1
ATOM 621 N N . LYS A 1 79 ? 24.183 -8.096 -28.014 1.00 92.06 79 LYS A N 1
ATOM 622 C CA . LYS A 1 79 ? 24.910 -9.264 -28.521 1.00 92.06 79 LYS A CA 1
ATOM 623 C C . LYS A 1 79 ? 25.861 -8.888 -29.663 1.00 92.06 79 LYS A C 1
ATOM 625 O O . LYS A 1 79 ? 27.034 -9.241 -29.630 1.00 92.06 79 LYS A O 1
ATOM 630 N N . ALA A 1 80 ? 25.397 -8.102 -30.637 1.00 89.44 80 ALA A N 1
ATOM 631 C CA . ALA A 1 80 ? 26.246 -7.631 -31.733 1.00 89.44 80 ALA A CA 1
ATOM 632 C C . ALA A 1 80 ? 27.420 -6.762 -31.240 1.00 89.44 80 ALA A C 1
ATOM 634 O O . ALA A 1 80 ? 28.524 -6.850 -31.769 1.00 89.44 80 ALA A O 1
ATOM 635 N N . TYR A 1 81 ? 27.200 -5.939 -30.213 1.00 89.06 81 TYR A N 1
ATOM 636 C CA . TYR A 1 81 ? 28.237 -5.130 -29.576 1.00 89.06 81 TYR A CA 1
ATOM 637 C C . TYR A 1 81 ? 29.258 -5.971 -28.793 1.00 89.06 81 TYR A C 1
ATOM 639 O O . TYR A 1 81 ? 30.449 -5.647 -28.824 1.00 89.06 81 TYR A O 1
ATOM 647 N N . THR A 1 82 ? 28.820 -7.033 -28.106 1.00 88.50 82 THR A N 1
ATOM 648 C CA . THR A 1 82 ? 29.718 -7.951 -27.388 1.00 88.50 82 THR A CA 1
ATOM 649 C C . THR A 1 82 ? 30.518 -8.839 -28.336 1.00 88.50 82 THR A C 1
ATOM 651 O O . THR A 1 82 ? 31.698 -9.065 -28.079 1.00 88.50 82 THR A O 1
ATOM 654 N N . ASP A 1 83 ? 29.904 -9.294 -29.432 1.00 89.69 83 ASP A N 1
ATOM 655 C CA . ASP A 1 83 ? 30.530 -10.177 -30.423 1.00 89.69 83 ASP A CA 1
ATOM 656 C C . ASP A 1 83 ? 31.500 -9.406 -31.336 1.00 89.69 83 ASP A C 1
ATOM 658 O O . ASP A 1 83 ? 32.581 -9.895 -31.664 1.00 89.69 83 ASP A O 1
ATOM 662 N N . LEU A 1 84 ? 31.138 -8.178 -31.734 1.00 83.25 84 LEU A N 1
ATOM 663 C CA . LEU A 1 84 ? 31.956 -7.318 -32.586 1.00 83.25 84 LEU A CA 1
ATOM 664 C C . LEU A 1 84 ? 31.870 -5.851 -32.138 1.00 83.25 84 LEU A C 1
ATOM 666 O O . LEU A 1 84 ? 30.941 -5.102 -32.462 1.00 83.25 84 LEU A O 1
ATOM 670 N N . ARG A 1 85 ? 32.901 -5.410 -31.417 1.00 84.31 85 ARG A N 1
ATOM 671 C CA . ARG A 1 85 ? 32.960 -4.087 -30.786 1.00 84.31 85 ARG A CA 1
ATOM 672 C C . ARG A 1 85 ? 33.418 -2.992 -31.758 1.00 84.31 85 ARG A C 1
ATOM 674 O O . ARG A 1 85 ? 34.529 -2.483 -31.655 1.00 84.31 85 ARG A O 1
ATOM 681 N N . THR A 1 86 ? 32.548 -2.632 -32.699 1.00 91.44 86 THR A N 1
ATOM 682 C CA . THR A 1 86 ? 32.753 -1.510 -33.636 1.00 91.44 86 THR A CA 1
ATOM 683 C C . THR A 1 86 ? 32.060 -0.239 -33.152 1.00 91.44 86 THR A C 1
ATOM 685 O O . THR A 1 86 ? 31.114 -0.291 -32.364 1.00 91.44 86 THR A O 1
ATOM 688 N N . ASP A 1 87 ? 32.486 0.919 -33.658 1.00 91.69 87 ASP A N 1
ATOM 689 C CA . ASP A 1 87 ? 31.835 2.195 -33.337 1.00 91.69 87 ASP A CA 1
ATOM 690 C C . ASP A 1 87 ? 30.365 2.230 -33.783 1.00 91.69 87 ASP A C 1
ATOM 692 O O . ASP A 1 87 ? 29.524 2.809 -33.095 1.00 91.69 87 ASP A O 1
ATOM 696 N N . ALA A 1 88 ? 30.028 1.543 -34.880 1.00 91.44 88 ALA A N 1
ATOM 697 C CA . ALA A 1 88 ? 28.659 1.429 -35.377 1.00 91.44 88 ALA A CA 1
ATOM 698 C C . ALA A 1 88 ? 27.757 0.600 -34.442 1.00 91.44 88 ALA A C 1
ATOM 700 O O . ALA A 1 88 ? 26.679 1.067 -34.071 1.00 91.44 88 ALA A O 1
ATOM 701 N N . THR A 1 89 ? 28.196 -0.592 -34.012 1.00 90.25 89 THR A N 1
ATOM 702 C CA . THR A 1 89 ? 27.415 -1.447 -33.092 1.00 90.25 89 THR A CA 1
ATOM 703 C C . THR A 1 89 ? 27.281 -0.807 -31.714 1.00 90.25 89 THR A C 1
ATOM 705 O O . THR A 1 89 ? 26.202 -0.820 -31.121 1.00 90.25 89 THR A O 1
ATOM 708 N N . LYS A 1 90 ? 28.343 -0.142 -31.242 1.00 90.88 90 LYS A N 1
ATOM 709 C CA . LYS A 1 90 ? 28.322 0.659 -30.016 1.00 90.88 90 LYS A CA 1
ATOM 710 C C . LYS A 1 90 ? 27.304 1.801 -30.108 1.00 90.88 90 LYS A C 1
ATOM 712 O O . LYS A 1 90 ? 26.471 1.949 -29.216 1.00 90.88 90 LYS A O 1
ATOM 717 N N . ALA A 1 91 ? 27.329 2.590 -31.185 1.00 93.44 91 ALA A N 1
ATOM 718 C CA . ALA A 1 91 ? 26.398 3.702 -31.376 1.00 93.44 91 ALA A CA 1
ATOM 719 C C . ALA A 1 91 ? 24.937 3.236 -31.484 1.00 93.44 91 ALA A C 1
ATOM 721 O O . ALA A 1 91 ? 24.060 3.865 -30.891 1.00 93.44 91 ALA A O 1
ATOM 722 N N . ALA A 1 92 ? 24.669 2.138 -32.196 1.00 92.12 92 ALA A N 1
ATOM 723 C CA . ALA A 1 92 ? 23.329 1.569 -32.322 1.00 92.12 92 ALA A CA 1
ATOM 724 C C . ALA A 1 92 ? 22.773 1.097 -30.966 1.00 92.12 92 ALA A C 1
ATOM 726 O O . ALA A 1 92 ? 21.656 1.466 -30.603 1.00 92.12 92 ALA A O 1
ATOM 727 N N . PHE A 1 93 ? 23.574 0.377 -30.170 1.00 92.31 93 PHE A N 1
ATOM 728 C CA . PHE A 1 93 ? 23.169 -0.081 -28.837 1.00 92.31 93 PHE A CA 1
ATOM 729 C C . PHE A 1 93 ? 22.832 1.080 -27.890 1.00 92.31 93 PHE A C 1
ATOM 731 O O . PHE A 1 93 ? 21.781 1.065 -27.246 1.00 92.31 93 PHE A O 1
ATOM 738 N N . PHE A 1 94 ? 23.680 2.113 -27.819 1.00 93.12 94 PHE A N 1
ATOM 739 C CA . PHE A 1 94 ? 23.413 3.269 -26.953 1.00 93.12 94 PHE A CA 1
ATOM 740 C C . PHE A 1 94 ? 22.214 4.100 -27.428 1.00 93.12 94 PHE A C 1
ATOM 742 O O . PHE A 1 94 ? 21.475 4.625 -26.597 1.00 93.12 94 PHE A O 1
ATOM 749 N N . ARG A 1 95 ? 21.974 4.193 -28.744 1.00 93.69 95 ARG A N 1
ATOM 750 C CA . ARG A 1 95 ? 20.770 4.845 -29.290 1.00 93.69 95 ARG A CA 1
ATOM 751 C C . ARG A 1 95 ? 19.499 4.103 -28.884 1.00 93.69 95 ARG A C 1
ATOM 753 O O . ARG A 1 95 ? 18.602 4.732 -28.334 1.00 93.69 95 ARG A O 1
ATOM 760 N N . CYS A 1 96 ? 19.454 2.788 -29.098 1.00 90.81 96 CYS A N 1
ATOM 761 C CA . CYS A 1 96 ? 18.320 1.944 -28.715 1.00 90.81 96 CYS A CA 1
ATOM 762 C C . CYS A 1 96 ? 18.093 1.963 -27.193 1.00 90.81 96 CYS A C 1
ATOM 764 O O . CYS A 1 96 ? 16.972 2.144 -26.733 1.00 90.81 96 CYS A O 1
ATOM 766 N N . SER A 1 97 ? 19.168 1.904 -26.400 1.00 91.94 97 SER A N 1
ATOM 767 C CA . SER A 1 97 ? 19.085 1.969 -24.934 1.00 91.94 97 SER A CA 1
ATOM 768 C C . SER A 1 97 ? 18.490 3.286 -24.431 1.00 91.94 97 SER A C 1
ATOM 770 O O . SER A 1 97 ? 17.701 3.273 -23.491 1.00 91.94 97 SER A O 1
ATOM 772 N N . ARG A 1 98 ? 18.830 4.420 -25.061 1.00 94.00 98 ARG A N 1
ATOM 773 C CA . ARG A 1 98 ? 18.254 5.724 -24.703 1.00 94.00 98 ARG A CA 1
ATOM 774 C C . ARG A 1 98 ? 16.774 5.819 -25.070 1.00 94.00 98 ARG A C 1
ATOM 776 O O . ARG A 1 98 ? 16.012 6.375 -24.293 1.00 94.00 98 ARG A O 1
ATOM 783 N N . LEU A 1 99 ? 16.381 5.277 -26.225 1.00 90.94 99 LEU A N 1
ATOM 784 C CA . LEU A 1 99 ? 14.976 5.232 -26.642 1.00 90.94 99 LEU A CA 1
ATOM 785 C C . LEU A 1 99 ? 14.144 4.368 -25.691 1.00 90.94 99 LEU A C 1
ATOM 787 O O . LEU A 1 99 ? 13.090 4.803 -25.249 1.00 90.94 99 LEU A O 1
ATOM 791 N N . LEU A 1 100 ? 14.667 3.199 -25.312 1.00 89.12 100 LEU A N 1
ATOM 792 C CA . LEU A 1 100 ? 14.039 2.321 -24.329 1.00 89.12 100 LEU A CA 1
ATOM 793 C C . LEU A 1 100 ? 13.872 3.044 -22.991 1.00 89.12 100 LEU A C 1
ATOM 795 O O . LEU A 1 100 ? 12.781 3.108 -22.446 1.00 89.12 100 LEU A O 1
ATOM 799 N N . GLN A 1 101 ? 14.941 3.661 -22.489 1.00 88.88 101 GLN A N 1
ATOM 800 C CA . GLN A 1 101 ? 14.888 4.392 -21.227 1.00 88.88 101 GLN A CA 1
ATOM 801 C C . GLN A 1 101 ? 13.889 5.557 -21.265 1.00 88.88 101 GLN A C 1
ATOM 803 O O . GLN A 1 101 ? 13.216 5.793 -20.269 1.00 88.88 101 GLN A O 1
ATOM 808 N N . GLN A 1 102 ? 13.787 6.267 -22.391 1.00 89.81 102 GLN A N 1
ATOM 809 C CA . GLN A 1 102 ? 12.815 7.344 -22.563 1.00 89.81 102 GLN A CA 1
ATOM 810 C C . GLN A 1 102 ? 11.374 6.815 -22.544 1.00 89.81 102 GLN A C 1
ATOM 812 O O . GLN A 1 102 ? 10.553 7.364 -21.820 1.00 89.81 102 GLN A O 1
ATOM 817 N N . GLN A 1 103 ? 11.082 5.739 -23.281 1.00 88.44 103 GLN A N 1
ATOM 818 C CA . GLN A 1 103 ? 9.743 5.138 -23.324 1.00 88.44 103 GLN A CA 1
ATOM 819 C C . GLN A 1 103 ? 9.302 4.609 -21.956 1.00 88.44 103 GLN A C 1
ATOM 821 O O . GLN A 1 103 ? 8.214 4.948 -21.499 1.00 88.44 103 GLN A O 1
ATOM 826 N N . LEU A 1 104 ? 10.177 3.886 -21.243 1.00 86.81 104 LEU A N 1
ATOM 827 C CA . LEU A 1 104 ? 9.875 3.443 -19.878 1.00 86.81 104 LEU A CA 1
ATOM 828 C C . LEU A 1 104 ? 9.619 4.628 -18.936 1.00 86.81 104 LEU A C 1
ATOM 830 O O . LEU A 1 104 ? 8.738 4.560 -18.084 1.00 86.81 104 LEU A O 1
ATOM 834 N N . TRP A 1 105 ? 10.365 5.725 -19.083 1.00 89.25 105 TRP A N 1
ATOM 835 C CA . TRP A 1 105 ? 10.130 6.923 -18.276 1.00 89.25 105 TRP A CA 1
ATOM 836 C C . TRP A 1 105 ? 8.786 7.585 -18.578 1.00 89.25 105 TRP A C 1
ATOM 838 O O . TRP A 1 105 ? 8.080 7.948 -17.644 1.00 89.25 105 TRP A O 1
ATOM 848 N N . GLU A 1 106 ? 8.420 7.719 -19.852 1.00 88.12 106 GLU A N 1
ATOM 849 C CA . GLU A 1 106 ? 7.132 8.290 -20.266 1.00 88.12 106 GLU A CA 1
ATOM 850 C C . GLU A 1 106 ? 5.955 7.436 -19.769 1.00 88.12 106 GLU A C 1
ATOM 852 O O . GLU A 1 106 ? 4.953 7.975 -19.301 1.00 88.12 106 GLU A O 1
ATOM 857 N N . MET A 1 107 ? 6.089 6.108 -19.791 1.00 86.00 107 MET A N 1
ATOM 858 C CA . MET A 1 107 ? 5.086 5.200 -19.227 1.00 86.00 107 MET A CA 1
ATOM 859 C C . MET A 1 107 ? 4.942 5.348 -17.716 1.00 86.00 107 MET A C 1
ATOM 861 O O . MET A 1 107 ? 3.821 5.433 -17.212 1.00 86.00 107 MET A O 1
ATOM 865 N N . TYR A 1 108 ? 6.066 5.375 -16.997 1.00 84.62 108 TYR A N 1
ATOM 866 C CA . TYR A 1 108 ? 6.060 5.567 -15.552 1.00 84.62 108 TYR A CA 1
ATOM 867 C C . TYR A 1 108 ? 5.420 6.907 -15.182 1.00 84.62 108 TYR A C 1
ATOM 869 O O . TYR A 1 108 ? 4.584 6.956 -14.283 1.00 84.62 108 TYR A O 1
ATOM 877 N N . ASP A 1 109 ? 5.760 7.977 -15.902 1.00 87.94 109 ASP A N 1
ATOM 878 C CA . ASP A 1 109 ? 5.206 9.313 -15.679 1.00 87.94 109 ASP A CA 1
ATOM 879 C C . ASP A 1 109 ? 3.690 9.345 -15.937 1.00 87.94 109 ASP A C 1
ATOM 881 O O . ASP A 1 109 ? 2.918 9.775 -15.080 1.00 87.94 109 ASP A O 1
ATOM 885 N N . ALA A 1 110 ? 3.229 8.776 -17.056 1.00 87.75 110 ALA A N 1
ATOM 886 C CA . ALA A 1 110 ? 1.803 8.672 -17.368 1.00 87.75 110 ALA A CA 1
ATOM 887 C C . ALA A 1 110 ? 1.030 7.835 -16.335 1.00 87.75 110 ALA A C 1
ATOM 889 O O . ALA A 1 110 ? -0.101 8.166 -15.965 1.00 87.75 110 ALA A O 1
ATOM 890 N N . TRP A 1 111 ? 1.620 6.742 -15.848 1.00 87.81 111 TRP A N 1
ATOM 891 C CA . TRP A 1 111 ? 1.044 5.956 -14.761 1.00 87.81 111 TRP A CA 1
ATOM 892 C C . TRP A 1 111 ? 1.003 6.749 -13.450 1.00 87.81 111 TRP A C 1
ATOM 894 O O . TRP A 1 111 ? -0.043 6.778 -12.803 1.00 87.81 111 TRP A O 1
ATOM 904 N N . ALA A 1 112 ? 2.084 7.446 -13.091 1.00 86.31 112 ALA A N 1
ATOM 905 C CA . ALA A 1 112 ? 2.171 8.241 -11.870 1.00 86.31 112 ALA A CA 1
ATOM 906 C C . ALA A 1 112 ? 1.143 9.383 -11.855 1.00 86.31 112 ALA A C 1
ATOM 908 O O . ALA A 1 112 ? 0.492 9.595 -10.832 1.00 86.31 112 ALA A O 1
ATOM 909 N N . ILE A 1 113 ? 0.936 10.061 -12.989 1.00 88.69 113 ILE A N 1
ATOM 910 C CA . ILE A 1 113 ? -0.096 11.097 -13.150 1.00 88.69 113 ILE A CA 1
ATOM 911 C C . ILE A 1 113 ? -1.490 10.503 -12.920 1.00 88.69 113 ILE A C 1
ATOM 913 O O . ILE A 1 113 ? -2.225 10.985 -12.058 1.00 88.69 113 ILE A O 1
ATOM 917 N N . ARG A 1 114 ? -1.838 9.412 -13.617 1.00 86.31 114 ARG A N 1
ATOM 918 C CA . ARG A 1 114 ? -3.148 8.751 -13.453 1.00 86.31 114 ARG A CA 1
ATOM 919 C C . ARG A 1 114 ? -3.372 8.275 -12.020 1.00 86.31 114 ARG A C 1
ATOM 921 O O . ARG A 1 114 ? -4.459 8.446 -11.472 1.00 86.31 114 ARG A O 1
ATOM 928 N N . LYS A 1 115 ? -2.345 7.698 -11.391 1.00 82.75 115 LYS A N 1
ATOM 929 C CA . LYS A 1 115 ? -2.438 7.213 -10.011 1.00 82.75 115 LYS A CA 1
ATOM 930 C C . LYS A 1 115 ? -2.597 8.364 -9.017 1.00 82.75 115 LYS A C 1
ATOM 932 O O . LYS A 1 115 ? -3.366 8.236 -8.067 1.00 82.75 115 LYS A O 1
ATOM 937 N N . ALA A 1 116 ? -1.927 9.494 -9.244 1.00 83.19 116 ALA A N 1
ATOM 938 C CA . ALA A 1 116 ? -2.106 10.696 -8.437 1.00 83.19 116 ALA A CA 1
ATOM 939 C C . ALA A 1 116 ? -3.538 11.247 -8.545 1.00 83.19 116 ALA A C 1
ATOM 941 O O . ALA A 1 116 ? -4.139 11.563 -7.520 1.00 83.19 116 ALA A O 1
ATOM 942 N N . GLU A 1 117 ? -4.115 11.294 -9.749 1.00 83.31 117 GLU A N 1
ATOM 943 C CA . GLU A 1 117 ? -5.507 11.713 -9.968 1.00 83.31 117 GLU A CA 1
ATOM 944 C C . GLU A 1 117 ? -6.517 10.770 -9.297 1.00 83.31 117 GLU A C 1
ATOM 946 O O . GLU A 1 117 ? -7.468 11.230 -8.667 1.00 83.31 117 GLU A O 1
ATOM 951 N N . GLU A 1 118 ? -6.301 9.455 -9.369 1.00 79.75 118 GLU A N 1
ATOM 952 C CA . GLU A 1 118 ? -7.140 8.453 -8.700 1.00 79.75 118 GLU A CA 1
ATOM 953 C C . GLU A 1 118 ? -7.115 8.618 -7.171 1.00 79.75 118 GLU A C 1
ATOM 955 O O . GLU A 1 118 ? -8.157 8.594 -6.506 1.00 79.75 118 GLU A O 1
ATOM 960 N N . ILE A 1 119 ? -5.928 8.834 -6.595 1.00 77.25 119 ILE A N 1
ATOM 961 C CA . ILE A 1 119 ? -5.761 9.068 -5.154 1.00 77.25 119 ILE A CA 1
ATOM 962 C C . ILE A 1 119 ? -6.395 10.403 -4.758 1.00 77.25 119 ILE A C 1
ATOM 964 O O . ILE A 1 119 ? -7.109 10.479 -3.760 1.00 77.25 119 ILE A O 1
ATOM 968 N N . GLN A 1 120 ? -6.196 11.459 -5.545 1.00 74.56 120 GLN A N 1
ATOM 969 C CA . GLN A 1 120 ? -6.801 12.761 -5.279 1.00 74.56 120 GLN A CA 1
ATOM 970 C C . GLN A 1 120 ? -8.335 12.701 -5.372 1.00 74.56 120 GLN A C 1
ATOM 972 O O . GLN A 1 120 ? -9.024 13.254 -4.514 1.00 74.56 120 GLN A O 1
ATOM 977 N N . GLY A 1 121 ? -8.876 11.991 -6.364 1.00 71.00 121 GLY A N 1
ATOM 978 C CA . GLY A 1 121 ? -10.313 11.797 -6.549 1.00 71.00 121 GLY A CA 1
ATOM 979 C C . GLY A 1 121 ? -10.973 10.943 -5.463 1.00 71.00 121 GLY A C 1
ATOM 980 O O . GLY A 1 121 ? -12.132 11.185 -5.137 1.00 71.00 121 GLY A O 1
ATOM 981 N N . SER A 1 122 ? -10.245 9.990 -4.871 1.00 65.06 122 SER A N 1
ATOM 982 C CA . SER A 1 122 ? -10.756 9.100 -3.813 1.00 65.06 122 SER A CA 1
ATOM 983 C C . SER A 1 122 ? -10.539 9.620 -2.387 1.00 65.06 122 SER A C 1
ATOM 985 O O . SER A 1 122 ? -11.392 9.400 -1.530 1.00 65.06 122 SER A O 1
ATOM 987 N N . VAL A 1 123 ? -9.427 10.313 -2.115 1.00 60.06 123 VAL A N 1
ATOM 988 C CA . VAL A 1 123 ? -9.029 10.737 -0.757 1.00 60.06 123 VAL A CA 1
ATOM 989 C C . VAL A 1 123 ? -9.317 12.219 -0.496 1.00 60.06 123 VAL A C 1
ATOM 991 O O . VAL A 1 123 ? -9.652 12.581 0.630 1.00 60.06 123 VAL A O 1
ATOM 994 N N . LEU A 1 124 ? -9.201 13.088 -1.509 1.00 55.34 124 LEU A N 1
ATOM 995 C CA . LEU A 1 124 ? -9.168 14.548 -1.319 1.00 55.34 124 LEU A CA 1
ATOM 996 C C . LEU A 1 124 ? -10.349 15.304 -1.948 1.00 55.34 124 LEU A C 1
ATOM 998 O O . LEU A 1 124 ? -10.513 16.489 -1.668 1.00 55.34 124 LEU A O 1
ATOM 1002 N N . ASN A 1 125 ? -11.200 14.644 -2.743 1.00 54.09 125 ASN A N 1
ATOM 1003 C CA . ASN A 1 125 ? -12.435 15.227 -3.287 1.00 54.09 125 ASN A CA 1
ATOM 1004 C C . ASN A 1 125 ? -13.694 14.842 -2.482 1.00 54.09 125 ASN A C 1
ATOM 1006 O O . ASN A 1 125 ? -14.788 14.695 -3.022 1.00 54.09 125 ASN A O 1
ATOM 1010 N N . CYS A 1 126 ? -13.559 14.682 -1.167 1.00 53.09 126 CYS A N 1
ATOM 1011 C CA . CYS A 1 126 ? -14.697 14.839 -0.272 1.00 53.09 126 CYS A CA 1
ATOM 1012 C C . CYS A 1 126 ? -14.845 16.340 -0.023 1.00 53.09 126 CYS A C 1
ATOM 1014 O O . CYS A 1 126 ? -13.976 16.946 0.599 1.00 53.09 126 CYS A O 1
ATOM 1016 N N . SER A 1 127 ? -15.920 16.957 -0.520 1.00 49.31 127 SER A N 1
ATOM 1017 C CA . SER A 1 127 ? -16.229 18.359 -0.230 1.00 49.31 127 SER A CA 1
ATOM 1018 C C . SER A 1 127 ? -16.488 18.515 1.273 1.00 49.31 127 SER A C 1
ATOM 1020 O O . SER A 1 127 ? -17.613 18.370 1.746 1.00 49.31 127 SER A O 1
ATOM 1022 N N . SER A 1 128 ? -15.440 18.767 2.058 1.00 59.25 128 SER A N 1
ATOM 1023 C CA . SER A 1 128 ? -15.571 19.102 3.472 1.00 59.25 128 SER A CA 1
ATOM 1024 C C . SER A 1 128 ? -15.913 20.583 3.591 1.00 59.25 128 SER A C 1
ATOM 1026 O O . SER A 1 128 ? -15.135 21.388 4.102 1.00 59.25 128 SER A O 1
ATOM 1028 N N . ALA A 1 129 ? -17.096 20.961 3.107 1.00 56.75 129 ALA A N 1
ATOM 1029 C CA . ALA A 1 129 ? -17.731 22.196 3.533 1.00 56.75 129 ALA A CA 1
ATOM 1030 C C . ALA A 1 129 ? -18.252 21.970 4.959 1.00 56.75 129 ALA A C 1
ATOM 1032 O O . ALA A 1 129 ? -19.445 21.775 5.188 1.00 56.75 129 ALA A O 1
ATOM 1033 N N . ILE A 1 130 ? -17.335 21.927 5.927 1.00 58.62 130 ILE A N 1
ATOM 1034 C CA . ILE A 1 130 ? -17.713 22.063 7.329 1.00 58.62 130 ILE A CA 1
ATOM 1035 C C . ILE A 1 130 ? -18.222 23.498 7.447 1.00 58.62 130 ILE A C 1
ATOM 1037 O O . ILE A 1 130 ? -17.450 24.447 7.376 1.00 58.62 130 ILE A O 1
ATOM 1041 N N . SER A 1 131 ? -19.541 23.660 7.502 1.00 68.06 131 SER A N 1
ATOM 1042 C CA . SER A 1 131 ? -20.155 24.971 7.684 1.00 68.06 131 SER A CA 1
ATOM 1043 C C . SER A 1 131 ? -19.874 25.455 9.106 1.00 68.06 131 SER A C 1
ATOM 1045 O O . SER A 1 131 ? -20.071 24.692 10.050 1.00 68.06 131 SER A O 1
ATOM 1047 N N . ASP A 1 132 ? -19.492 26.721 9.277 1.00 67.38 132 ASP A N 1
ATOM 1048 C CA . ASP A 1 132 ? -19.298 27.330 10.604 1.00 67.38 132 ASP A CA 1
ATOM 1049 C C . ASP A 1 132 ? -20.559 27.202 11.480 1.00 67.38 132 ASP A C 1
ATOM 1051 O O . ASP A 1 132 ? -20.478 26.965 12.681 1.00 67.38 132 ASP A O 1
ATOM 1055 N N . ALA A 1 133 ? -21.744 27.188 10.858 1.00 71.06 133 ALA A N 1
ATOM 1056 C CA . ALA A 1 133 ? -23.013 26.935 11.539 1.00 71.06 133 ALA A CA 1
ATOM 1057 C C . ALA A 1 133 ? -23.146 25.503 12.097 1.00 71.06 133 ALA A C 1
ATOM 1059 O O . ALA A 1 133 ? -23.923 25.279 13.022 1.00 71.06 133 ALA A O 1
ATOM 1060 N N . ALA A 1 134 ? -22.435 24.520 11.533 1.00 69.44 134 ALA A N 1
ATOM 1061 C CA . ALA A 1 134 ? -22.362 23.164 12.074 1.00 69.44 134 ALA A CA 1
ATOM 1062 C C . ALA A 1 134 ? -21.417 23.098 13.284 1.00 69.44 134 ALA A C 1
ATOM 1064 O O . ALA A 1 134 ? -21.716 22.373 14.228 1.00 69.44 134 ALA A O 1
ATOM 1065 N N . ILE A 1 135 ? -20.340 23.895 13.283 1.00 69.88 135 ILE A N 1
ATOM 1066 C CA . ILE A 1 135 ? -19.412 24.041 14.417 1.00 69.88 135 ILE A CA 1
ATOM 1067 C C . ILE A 1 135 ? -20.121 24.730 15.592 1.00 69.88 135 ILE A C 1
ATOM 1069 O O . ILE A 1 135 ? -20.081 24.218 16.709 1.00 69.88 135 ILE A O 1
ATOM 1073 N N . ASP A 1 136 ? -20.862 25.810 15.333 1.00 74.06 136 ASP A N 1
ATOM 1074 C CA . ASP A 1 136 ? -21.642 26.539 16.350 1.00 74.06 136 ASP A CA 1
ATOM 1075 C C . ASP A 1 136 ? -22.801 25.718 16.942 1.00 74.06 136 ASP A C 1
ATOM 1077 O O . ASP A 1 136 ? -23.330 26.041 18.007 1.00 74.06 136 ASP A O 1
ATOM 1081 N N . ARG A 1 137 ? -23.214 24.646 16.255 1.00 71.88 137 ARG A N 1
ATOM 1082 C CA . ARG A 1 137 ? -24.264 23.720 16.703 1.00 71.88 137 ARG A CA 1
ATOM 1083 C C . ARG A 1 137 ? -23.729 22.492 17.432 1.00 71.88 137 ARG A C 1
ATOM 1085 O O . ARG A 1 137 ? -24.545 21.681 17.870 1.00 71.88 137 ARG A O 1
ATOM 1092 N N . LEU A 1 138 ? -22.409 22.331 17.571 1.00 67.88 138 LEU A N 1
ATOM 1093 C CA . LEU A 1 138 ? -21.847 21.221 18.337 1.00 67.88 138 LEU A CA 1
ATOM 1094 C C . LEU A 1 138 ? -22.210 21.398 19.819 1.00 67.88 138 LEU A C 1
ATOM 1096 O O . LEU A 1 138 ? -21.783 22.375 20.441 1.00 67.88 138 LEU A O 1
ATOM 1100 N N . PRO A 1 139 ? -22.993 20.481 20.415 1.00 68.06 139 PRO A N 1
ATOM 1101 C CA . PRO A 1 139 ? -23.279 20.555 21.835 1.00 68.06 139 PRO A CA 1
ATOM 1102 C C . PRO A 1 139 ? -21.963 20.394 22.596 1.00 68.06 139 PRO A C 1
ATOM 1104 O O . PRO A 1 139 ? -21.211 19.444 22.369 1.00 68.06 139 PRO A O 1
ATOM 1107 N N . LYS A 1 140 ? -21.684 21.317 23.520 1.00 58.81 140 LYS A N 1
ATOM 1108 C CA . LYS A 1 140 ? -20.680 21.077 24.556 1.00 58.81 140 LYS A CA 1
ATOM 1109 C C . LYS A 1 140 ? -21.202 19.929 25.411 1.00 58.81 140 LYS A C 1
ATOM 1111 O O . LYS A 1 140 ? -22.066 20.133 26.256 1.00 58.81 140 LYS A O 1
ATOM 1116 N N . VAL A 1 141 ? -20.717 18.725 25.120 1.00 64.50 141 VAL A N 1
ATOM 1117 C CA . VAL A 1 141 ? -20.889 17.565 25.990 1.00 64.50 141 VAL A CA 1
ATOM 1118 C C . VAL A 1 141 ? -20.263 17.940 27.329 1.00 64.50 141 VAL A C 1
ATOM 1120 O O . VAL A 1 141 ? -19.096 18.334 27.384 1.00 64.50 141 VAL A O 1
ATOM 1123 N N . GLU A 1 142 ? -21.070 17.918 28.387 1.00 63.16 142 GLU A N 1
ATOM 1124 C CA . GLU A 1 142 ? -20.578 18.081 29.752 1.00 63.16 142 GLU A CA 1
ATOM 1125 C C . GLU A 1 142 ? -19.543 16.991 30.032 1.00 63.16 142 GLU A C 1
ATOM 1127 O O . GLU A 1 142 ? -19.670 15.869 29.541 1.00 63.16 142 GLU A O 1
ATOM 1132 N N . THR A 1 143 ? -18.491 17.329 30.779 1.00 54.47 143 THR A N 1
ATOM 1133 C CA . THR A 1 143 ? -17.436 16.384 31.146 1.00 54.47 143 THR A CA 1
ATOM 1134 C C . THR A 1 143 ? -18.075 15.143 31.771 1.00 54.47 143 THR A C 1
ATOM 1136 O O . THR A 1 143 ? -18.637 15.214 32.863 1.00 54.47 143 THR A O 1
ATOM 1139 N N . ASN A 1 144 ? -18.044 14.021 31.047 1.00 56.59 144 ASN A N 1
ATOM 1140 C CA . ASN A 1 144 ? -18.667 12.780 31.488 1.00 56.59 144 ASN A CA 1
ATOM 1141 C C . ASN A 1 144 ? -17.862 12.230 32.672 1.00 56.59 144 ASN A C 1
ATOM 1143 O O . ASN A 1 144 ? -16.761 11.719 32.491 1.00 56.59 144 ASN A O 1
ATOM 1147 N N . ASN A 1 145 ? -18.428 12.310 33.877 1.00 59.53 145 ASN A N 1
ATOM 1148 C CA . ASN A 1 145 ? -17.878 11.664 35.079 1.00 59.53 145 ASN A CA 1
ATOM 1149 C C . ASN A 1 145 ? -18.042 10.126 35.045 1.00 59.53 145 ASN A C 1
ATOM 1151 O O . ASN A 1 145 ? -17.637 9.441 35.974 1.00 59.53 145 ASN A O 1
ATOM 1155 N N . ASP A 1 146 ? -18.644 9.589 33.979 1.00 57.34 146 ASP A N 1
ATOM 1156 C CA . ASP A 1 146 ? -18.826 8.152 33.728 1.00 57.34 146 ASP A CA 1
ATOM 1157 C C . ASP A 1 146 ? -17.517 7.455 33.306 1.00 57.34 146 ASP A C 1
ATOM 1159 O O . ASP A 1 146 ? -17.439 6.232 33.278 1.00 57.34 146 ASP A O 1
ATOM 1163 N N . LEU A 1 147 ? -16.468 8.235 33.007 1.00 58.59 147 LEU A N 1
ATOM 1164 C CA . LEU A 1 147 ? -15.149 7.727 32.622 1.00 58.59 147 LEU A CA 1
ATOM 1165 C C . LEU A 1 147 ? -14.415 6.994 33.756 1.00 58.59 147 LEU A C 1
ATOM 1167 O O . LEU A 1 147 ? -13.420 6.351 33.465 1.00 58.59 147 LEU A O 1
ATOM 1171 N N . ASP A 1 148 ? -14.877 7.066 35.010 1.00 62.34 148 ASP A N 1
ATOM 1172 C CA . ASP A 1 148 ? -14.288 6.322 36.139 1.00 62.34 148 ASP A CA 1
ATOM 1173 C C . ASP A 1 148 ? -14.864 4.900 36.288 1.00 62.34 148 ASP A C 1
ATOM 1175 O O . ASP A 1 148 ? -14.390 4.104 37.108 1.00 62.34 148 ASP A O 1
ATOM 1179 N N . LEU A 1 149 ? -15.906 4.558 35.523 1.00 71.38 149 LEU A N 1
ATOM 1180 C CA . LEU A 1 149 ? -16.548 3.254 35.610 1.00 71.38 149 LEU A CA 1
ATOM 1181 C C . LEU A 1 149 ? -15.869 2.240 34.695 1.00 71.38 149 LEU A C 1
ATOM 1183 O O . LEU A 1 149 ? -15.517 2.511 33.551 1.00 71.38 149 LEU A O 1
ATOM 1187 N N . SER A 1 150 ? -15.727 1.018 35.207 1.00 74.81 150 SER A N 1
ATOM 1188 C CA . SER A 1 150 ? -15.221 -0.087 34.404 1.00 74.81 150 SER A CA 1
ATOM 1189 C C . SER A 1 150 ? -16.120 -0.322 33.181 1.00 74.81 150 SER A C 1
ATOM 1191 O O . SER A 1 150 ? -17.345 -0.375 33.355 1.00 74.81 150 SER A O 1
ATOM 1193 N N . PRO A 1 151 ? -15.549 -0.581 31.995 1.00 81.31 151 PRO A N 1
ATOM 1194 C CA . PRO A 1 151 ? -16.316 -0.728 30.766 1.00 81.31 151 PRO A CA 1
ATOM 1195 C C . PRO A 1 151 ? -17.368 -1.843 30.854 1.00 81.31 151 PRO A C 1
ATOM 1197 O O . PRO A 1 151 ? -17.137 -2.953 31.370 1.00 81.31 151 PRO A O 1
ATOM 1200 N N . SER A 1 152 ? -18.556 -1.533 30.334 1.00 86.00 152 SER A N 1
ATOM 1201 C CA . SER A 1 152 ? -19.699 -2.446 30.312 1.00 86.00 152 SER A CA 1
ATOM 1202 C C . SER A 1 152 ? -19.847 -3.150 28.956 1.00 86.00 152 SER A C 1
ATOM 1204 O O . SER A 1 152 ? -19.436 -2.648 27.911 1.00 86.00 152 SER A O 1
ATOM 1206 N N . LEU A 1 153 ? -20.470 -4.332 28.951 1.00 84.00 153 LEU A N 1
ATOM 1207 C CA . LEU A 1 153 ? -20.743 -5.087 27.721 1.00 84.00 153 LEU A CA 1
ATOM 1208 C C . LEU A 1 153 ? -21.599 -4.315 26.690 1.00 84.00 153 LEU A C 1
ATOM 1210 O O . LEU A 1 153 ? -21.226 -4.307 25.517 1.00 84.00 153 LEU A O 1
ATOM 1214 N N . PRO A 1 154 ? -22.708 -3.632 27.058 1.00 84.69 154 PRO A N 1
ATOM 1215 C CA . PRO A 1 154 ? -23.481 -2.857 26.082 1.00 84.69 154 PRO A CA 1
ATOM 1216 C C . PRO A 1 154 ? -22.704 -1.663 25.510 1.00 84.69 154 PRO A C 1
ATOM 1218 O O . PRO A 1 154 ? -22.915 -1.296 24.355 1.00 84.69 154 PRO A O 1
ATOM 1221 N N . GLU A 1 155 ? -21.794 -1.080 26.286 1.00 83.81 155 GLU A N 1
ATOM 1222 C CA . GLU A 1 155 ? -20.908 -0.007 25.837 1.00 83.81 155 GLU A CA 1
ATOM 1223 C C . GLU A 1 155 ? -19.870 -0.511 24.833 1.00 83.81 155 GLU A C 1
ATOM 1225 O O . GLU A 1 155 ? -19.774 0.041 23.741 1.00 83.81 155 GLU A O 1
ATOM 1230 N N . THR A 1 156 ? -19.206 -1.636 25.121 1.00 85.31 156 THR A N 1
ATOM 1231 C CA . THR A 1 156 ? -18.275 -2.268 24.168 1.00 85.31 156 THR A CA 1
ATOM 1232 C C . THR A 1 156 ? -18.965 -2.597 22.839 1.00 85.31 156 THR A C 1
ATOM 1234 O O . THR A 1 156 ? -18.428 -2.311 21.771 1.00 85.31 156 THR A O 1
ATOM 1237 N N . ILE A 1 157 ? -20.183 -3.150 22.882 1.00 85.94 157 ILE A N 1
ATOM 1238 C CA . ILE A 1 157 ? -20.960 -3.456 21.670 1.00 85.94 157 ILE A CA 1
ATOM 1239 C C . ILE A 1 157 ? -21.257 -2.185 20.871 1.00 85.94 157 ILE A C 1
ATOM 1241 O O . ILE A 1 157 ? -21.081 -2.170 19.650 1.00 85.94 157 ILE A O 1
ATOM 1245 N N . ARG A 1 158 ? -21.719 -1.128 21.547 1.00 87.00 158 ARG A N 1
ATOM 1246 C CA . ARG A 1 158 ? -22.033 0.159 20.917 1.00 87.00 158 ARG A CA 1
ATOM 1247 C C . ARG A 1 158 ? -20.804 0.738 20.224 1.00 87.00 158 ARG A C 1
ATOM 1249 O O . ARG A 1 158 ? -20.903 1.155 19.071 1.00 87.00 158 ARG A O 1
ATOM 1256 N N . ASP A 1 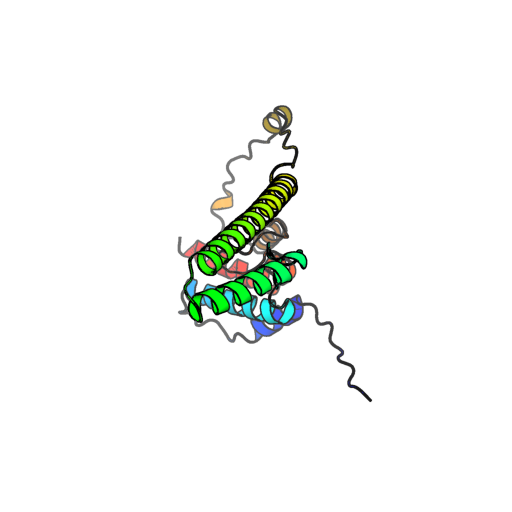159 ? -19.661 0.722 20.892 1.00 85.56 159 ASP A N 1
ATOM 1257 C CA . ASP A 1 159 ? -18.446 1.358 20.394 1.00 85.56 159 ASP A CA 1
ATOM 1258 C C . ASP A 1 159 ? -17.849 0.572 19.222 1.00 85.56 159 ASP A C 1
ATOM 1260 O O . ASP A 1 159 ? -17.507 1.159 18.195 1.00 85.56 159 ASP A O 1
ATOM 1264 N N . VAL A 1 160 ? -17.839 -0.766 19.296 1.00 85.06 160 VAL A N 1
ATOM 1265 C CA . VAL A 1 160 ? -17.402 -1.620 18.178 1.00 85.06 160 VAL A CA 1
ATOM 1266 C C . VAL A 1 160 ? -18.292 -1.434 16.944 1.00 85.06 160 VAL A C 1
ATOM 1268 O O . VAL A 1 160 ? -17.800 -1.388 15.813 1.00 85.06 160 VAL A O 1
ATOM 1271 N N . GLN A 1 161 ? -19.604 -1.268 17.131 1.00 83.56 161 GLN A N 1
ATOM 1272 C CA . GLN A 1 161 ? -20.523 -0.991 16.024 1.00 83.56 161 GLN A CA 1
ATOM 1273 C C . GLN A 1 161 ? -20.273 0.379 15.372 1.00 83.56 161 GLN A C 1
ATOM 1275 O O . GLN A 1 161 ? -20.460 0.511 14.158 1.00 83.56 161 GLN A O 1
ATOM 1280 N N . GLN A 1 162 ? -19.813 1.369 16.144 1.00 83.44 162 GLN A N 1
ATOM 1281 C CA . GLN A 1 162 ? -19.500 2.720 15.665 1.00 83.44 162 GLN A CA 1
ATOM 1282 C C . GLN A 1 162 ? -18.161 2.834 14.923 1.00 83.44 162 GLN A C 1
ATOM 1284 O O . GLN A 1 162 ? -17.937 3.834 14.237 1.00 83.44 162 GLN A O 1
ATOM 1289 N N . ILE A 1 163 ? -17.283 1.826 14.991 1.00 82.12 163 ILE A N 1
ATOM 1290 C CA . ILE A 1 163 ? -16.030 1.806 14.220 1.00 82.12 163 ILE A CA 1
ATOM 1291 C C . ILE A 1 163 ? -16.353 1.969 12.726 1.00 82.12 163 ILE A C 1
ATOM 1293 O O . ILE A 1 163 ? -17.287 1.373 12.205 1.00 82.12 163 ILE A O 1
ATOM 1297 N N . SER A 1 164 ? -15.603 2.772 11.983 1.00 74.38 164 SER A N 1
ATOM 1298 C CA . SER A 1 164 ? -15.790 2.894 10.528 1.00 74.38 164 SER A CA 1
ATOM 1299 C C . SER A 1 164 ? -15.382 1.603 9.802 1.00 74.38 164 SER A C 1
ATOM 1301 O O . SER A 1 164 ? -14.282 1.105 10.037 1.00 74.38 164 SER A O 1
ATOM 1303 N N . SER A 1 165 ? -16.226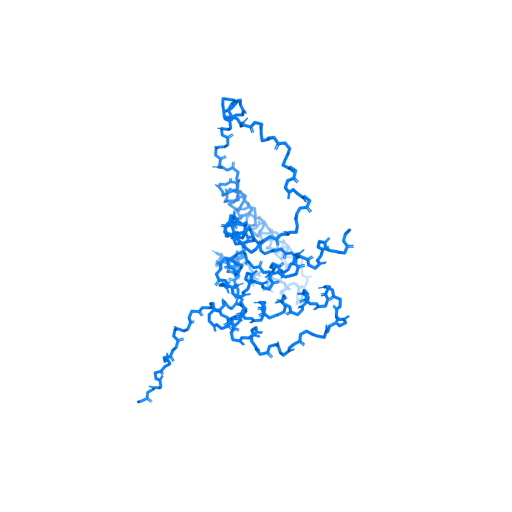 1.101 8.898 1.00 73.56 165 SER A N 1
ATOM 1304 C CA . SER A 1 165 ? -15.910 -0.055 8.039 1.00 73.56 165 SER A CA 1
ATOM 1305 C C . SER A 1 165 ? -14.960 0.323 6.891 1.00 73.56 165 SER A C 1
ATOM 1307 O O . SER A 1 165 ? -14.835 1.501 6.555 1.00 73.56 165 SER A O 1
ATOM 1309 N N . ASN A 1 166 ? -14.326 -0.672 6.268 1.00 73.12 166 ASN A N 1
ATOM 1310 C CA . ASN A 1 166 ? -13.366 -0.544 5.165 1.00 73.12 166 ASN A CA 1
ATOM 1311 C C . ASN A 1 166 ? -12.098 0.260 5.507 1.00 73.12 166 ASN A C 1
ATOM 1313 O O . ASN A 1 166 ? -11.438 0.792 4.613 1.00 73.12 166 ASN A O 1
ATOM 1317 N N . LYS A 1 167 ? -11.745 0.373 6.794 1.00 76.19 167 LYS A N 1
ATOM 1318 C CA . LYS A 1 167 ? -10.437 0.905 7.192 1.00 76.19 167 LYS A CA 1
ATOM 1319 C C . LYS A 1 167 ? -9.365 -0.173 7.094 1.00 76.19 167 LYS A C 1
ATOM 1321 O O . LYS A 1 167 ? -9.640 -1.354 7.287 1.00 76.19 167 LYS A O 1
ATOM 1326 N N . ALA A 1 168 ? -8.136 0.263 6.823 1.00 68.50 168 ALA A N 1
ATOM 1327 C CA . ALA A 1 168 ? -6.975 -0.609 6.900 1.00 68.50 168 ALA A CA 1
ATOM 1328 C C . ALA A 1 168 ? -6.867 -1.207 8.320 1.00 68.50 168 ALA A C 1
ATOM 1330 O O . ALA A 1 168 ? -7.075 -0.468 9.290 1.00 68.50 168 ALA A O 1
ATOM 1331 N N . PRO A 1 169 ? -6.551 -2.508 8.449 1.00 76.38 169 PRO A N 1
ATOM 1332 C CA . PRO A 1 169 ? -6.240 -3.117 9.737 1.00 76.38 169 PRO A CA 1
ATOM 1333 C C . PRO A 1 169 ? -5.131 -2.351 10.468 1.00 76.38 169 PRO A C 1
ATOM 1335 O O . PRO A 1 169 ? -4.237 -1.787 9.830 1.00 76.38 169 PRO A O 1
ATOM 1338 N N . GLY A 1 170 ? -5.187 -2.318 11.799 1.00 71.75 170 GLY A N 1
ATOM 1339 C CA . GLY A 1 170 ? -4.154 -1.681 12.613 1.00 71.75 170 GLY A CA 1
ATOM 1340 C C . GLY A 1 170 ? -2.884 -2.531 12.712 1.00 71.75 170 GLY A C 1
ATOM 1341 O O . GLY A 1 170 ? -2.687 -3.498 11.981 1.00 71.75 170 GLY A O 1
ATOM 1342 N N . SER A 1 171 ? -2.030 -2.219 13.693 1.00 68.56 171 SER A N 1
ATOM 1343 C CA . SER A 1 171 ? -0.876 -3.065 14.074 1.00 68.56 171 SER A CA 1
ATOM 1344 C C . SER A 1 171 ? -1.297 -4.461 14.579 1.00 68.56 171 SER A C 1
ATOM 1346 O O . SER A 1 171 ? -0.482 -5.354 14.799 1.00 68.56 171 SER A O 1
ATOM 1348 N N . ASP A 1 172 ? -2.595 -4.653 14.808 1.00 68.75 172 ASP A N 1
ATOM 1349 C CA . ASP A 1 172 ? -3.211 -5.938 15.096 1.00 68.75 172 ASP A CA 1
ATOM 1350 C C . ASP A 1 172 ? -3.549 -6.765 13.863 1.00 68.75 172 ASP A C 1
ATOM 1352 O O . ASP A 1 172 ? -3.932 -7.915 14.027 1.00 68.75 172 ASP A O 1
ATOM 1356 N N . GLU A 1 173 ? -3.386 -6.226 12.655 1.00 76.19 173 GLU A N 1
ATOM 1357 C CA . GLU A 1 173 ? -3.758 -6.861 11.387 1.00 76.19 173 GLU A CA 1
ATOM 1358 C C . GLU A 1 173 ? -5.217 -7.367 11.343 1.00 76.19 173 GLU A C 1
ATOM 1360 O O . GLU A 1 173 ? -5.586 -8.115 10.437 1.00 76.19 173 GLU A O 1
ATOM 1365 N N . ILE A 1 174 ? -6.077 -6.938 12.278 1.00 76.44 174 ILE A N 1
ATOM 1366 C CA . ILE A 1 174 ? -7.480 -7.350 12.340 1.00 76.44 174 ILE A CA 1
ATOM 1367 C C . ILE A 1 174 ? -8.345 -6.261 11.691 1.00 76.44 174 ILE A C 1
ATOM 1369 O O . ILE A 1 174 ? -8.369 -5.120 12.161 1.00 76.44 174 ILE A O 1
ATOM 1373 N N . PRO A 1 175 ? -9.070 -6.580 10.606 1.00 78.12 175 PRO A N 1
ATOM 1374 C CA . PRO A 1 175 ? -9.967 -5.624 9.981 1.00 78.12 175 PRO A CA 1
ATOM 1375 C C . PRO A 1 175 ? -11.198 -5.341 10.867 1.00 78.1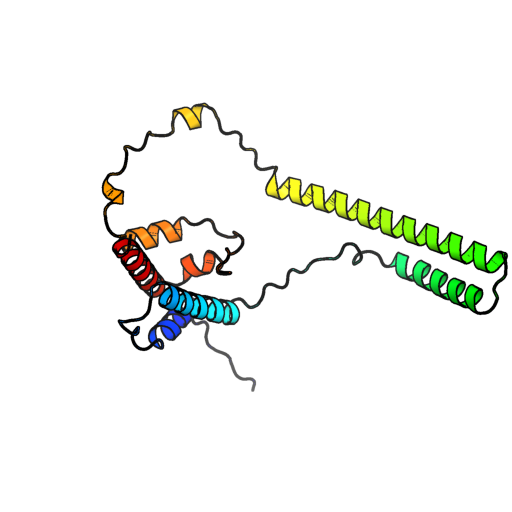2 175 PRO A C 1
ATOM 1377 O O . PRO A 1 175 ? -11.696 -6.246 11.548 1.00 78.12 175 PRO A O 1
ATOM 1380 N N . PRO A 1 176 ? -11.736 -4.106 10.847 1.00 77.06 176 PRO A N 1
ATOM 1381 C CA . PRO A 1 176 ? -12.865 -3.690 11.687 1.00 77.06 176 PRO A CA 1
ATOM 1382 C C . PRO A 1 176 ? -14.140 -4.525 11.482 1.00 77.06 176 PRO A C 1
ATOM 1384 O O . PRO A 1 176 ? -14.971 -4.635 12.385 1.00 77.06 176 PRO A O 1
ATOM 1387 N N . GLU A 1 177 ? -14.290 -5.162 10.322 1.00 82.19 177 GLU A N 1
ATOM 1388 C CA . GLU A 1 177 ? -15.381 -6.080 9.990 1.00 82.19 177 GLU A CA 1
ATOM 1389 C C . GLU A 1 177 ? -15.424 -7.289 10.930 1.00 82.19 177 GLU A C 1
ATOM 1391 O O . GLU A 1 177 ? -16.503 -7.765 11.282 1.00 82.19 177 GLU A O 1
ATOM 1396 N N . VAL A 1 178 ? -14.262 -7.770 11.374 1.00 80.19 178 VAL A N 1
ATOM 1397 C CA . VAL A 1 178 ? -14.176 -8.952 12.235 1.00 80.19 178 VAL A CA 1
ATOM 1398 C C . VAL A 1 178 ? -14.688 -8.632 13.635 1.00 80.19 178 VAL A C 1
ATOM 1400 O O . VAL A 1 178 ? -15.465 -9.405 14.192 1.00 80.19 178 VAL A O 1
ATOM 1403 N N . TYR A 1 179 ? -14.364 -7.449 14.161 1.00 80.31 179 TYR A N 1
ATOM 1404 C CA . TYR A 1 179 ? -14.913 -6.981 15.431 1.00 80.31 179 TYR A CA 1
ATOM 1405 C C . TYR A 1 179 ? -16.431 -6.784 15.350 1.00 80.31 179 TYR A C 1
ATOM 1407 O O . TYR A 1 179 ? -17.160 -7.236 16.227 1.00 80.31 179 TYR A O 1
ATOM 1415 N N . LYS A 1 180 ? -16.940 -6.193 14.263 1.00 84.50 180 LYS A N 1
ATOM 1416 C CA . LYS A 1 180 ? -18.386 -5.976 14.081 1.00 84.50 180 LYS A CA 1
ATOM 1417 C C . LYS A 1 180 ? -19.197 -7.261 13.929 1.00 84.50 180 LYS A C 1
ATOM 1419 O O . LYS A 1 180 ? -20.361 -7.293 14.330 1.00 84.50 180 LYS A O 1
ATOM 1424 N N . HIS A 1 181 ? -18.614 -8.300 13.333 1.00 82.38 181 HIS A N 1
ATOM 1425 C CA . HIS A 1 181 ? -19.319 -9.536 12.979 1.00 82.38 181 HIS A CA 1
ATOM 1426 C C . HIS A 1 181 ? -18.925 -10.757 13.822 1.00 82.38 181 HIS A C 1
ATOM 1428 O O . HIS A 1 181 ? -19.467 -11.839 13.600 1.00 82.38 181 HIS A O 1
ATOM 1434 N N . GLY A 1 182 ? -18.033 -10.605 14.804 1.00 74.06 182 GLY A N 1
ATOM 1435 C CA . GLY A 1 182 ? -17.575 -11.702 15.665 1.00 74.06 182 GLY A CA 1
ATOM 1436 C C . GLY A 1 182 ? -18.588 -12.187 16.707 1.00 74.06 182 GLY A C 1
ATOM 1437 O O . GLY A 1 182 ? -18.357 -13.198 17.366 1.00 74.06 182 GLY A O 1
ATOM 1438 N N . GLY A 1 183 ? -19.737 -11.518 16.824 1.00 82.81 183 GLY A N 1
ATOM 1439 C CA . GLY A 1 183 ? -20.856 -11.967 17.649 1.00 82.81 183 GLY A CA 1
ATOM 1440 C C . GLY A 1 183 ? -20.701 -11.683 19.151 1.00 82.81 183 GLY A C 1
ATOM 1441 O O . GLY A 1 183 ? -19.721 -11.080 19.586 1.00 82.81 183 GLY A O 1
ATOM 1442 N N . PRO A 1 184 ? -21.693 -12.087 19.965 1.00 80.25 184 PRO A N 1
ATOM 1443 C CA . PRO A 1 184 ? -21.781 -11.713 21.380 1.00 80.25 184 PRO A CA 1
ATOM 1444 C C . PRO A 1 184 ? -20.654 -12.292 22.246 1.00 80.25 184 PRO A C 1
ATOM 1446 O O . PRO A 1 184 ? -20.295 -11.689 23.252 1.00 80.25 184 PRO A O 1
ATOM 1449 N N . GLN A 1 185 ? -20.072 -13.426 21.852 1.00 80.50 185 GLN A N 1
ATOM 1450 C CA . GLN A 1 185 ? -18.988 -14.070 22.597 1.00 80.50 185 GLN A CA 1
ATOM 1451 C C . GLN A 1 185 ? -17.665 -13.313 22.448 1.00 80.50 185 GLN A C 1
ATOM 1453 O O . GLN A 1 185 ? -17.007 -13.045 23.446 1.00 80.50 185 GLN A O 1
ATOM 1458 N N . LEU A 1 186 ? -17.339 -12.852 21.233 1.00 82.94 186 LEU A N 1
ATOM 1459 C CA . LEU A 1 186 ? -16.197 -11.961 21.019 1.00 82.94 186 LEU A CA 1
ATOM 1460 C C . LEU A 1 186 ? -16.353 -10.657 21.818 1.00 82.94 186 LEU A C 1
ATOM 1462 O O . LEU A 1 186 ? -15.393 -10.169 22.404 1.00 82.94 186 LEU A O 1
ATOM 1466 N N . MET A 1 187 ? -17.572 -10.113 21.878 1.00 88.19 187 MET A N 1
ATOM 1467 C CA . MET A 1 187 ? -17.856 -8.908 22.665 1.00 88.19 187 MET A CA 1
ATOM 1468 C C . MET A 1 187 ? -17.630 -9.140 24.161 1.00 88.19 187 MET A C 1
ATOM 1470 O O . MET A 1 187 ? -17.055 -8.283 24.820 1.00 88.19 187 MET A O 1
ATOM 1474 N N . ALA A 1 188 ? -18.033 -10.298 24.693 1.00 84.19 188 ALA A N 1
ATOM 1475 C CA . ALA A 1 188 ? -17.833 -10.640 26.099 1.00 84.19 188 ALA A CA 1
ATOM 1476 C C . ALA A 1 188 ? -16.344 -10.773 26.470 1.00 84.19 188 ALA A C 1
ATOM 1478 O O . ALA A 1 188 ? -15.927 -10.262 27.512 1.00 84.19 188 ALA A O 1
ATOM 1479 N N . GLU A 1 189 ? -15.541 -11.392 25.602 1.00 83.31 189 GLU A N 1
ATOM 1480 C CA . GLU A 1 189 ? -14.087 -11.510 25.779 1.00 83.31 189 GLU A CA 1
ATOM 1481 C C . GLU A 1 189 ? -13.394 -10.144 25.724 1.00 83.31 189 GLU A C 1
ATOM 1483 O O . GLU A 1 189 ? -12.621 -9.797 26.617 1.00 83.31 189 GLU A O 1
ATOM 1488 N N . LEU A 1 190 ? -13.739 -9.310 24.736 1.00 84.75 190 LEU A N 1
ATOM 1489 C CA . LEU A 1 190 ? -13.214 -7.946 24.632 1.00 84.75 190 LEU A CA 1
ATOM 1490 C C . LEU A 1 190 ? -13.574 -7.104 25.862 1.00 84.75 190 LEU A C 1
ATOM 1492 O O . LEU A 1 190 ? -12.706 -6.443 26.424 1.00 84.75 190 LEU A O 1
ATOM 1496 N N . THR A 1 191 ? -14.825 -7.157 26.330 1.00 86.69 191 THR A N 1
ATOM 1497 C CA . THR A 1 191 ? -15.242 -6.456 27.554 1.00 86.69 191 THR A CA 1
ATOM 1498 C C . THR A 1 191 ? -14.480 -6.951 28.786 1.00 86.69 191 THR A C 1
ATOM 1500 O O . THR A 1 191 ? -14.140 -6.149 29.656 1.00 86.69 191 THR A O 1
ATOM 1503 N N . THR A 1 192 ? -14.200 -8.253 28.876 1.00 86.06 192 THR A N 1
ATOM 1504 C CA . THR A 1 192 ? -13.417 -8.830 29.980 1.00 86.06 192 THR A CA 1
ATOM 1505 C C . THR A 1 192 ? -11.987 -8.299 29.961 1.00 86.06 192 THR A C 1
ATOM 1507 O O . THR A 1 192 ? -11.504 -7.812 30.983 1.00 86.06 192 THR A O 1
ATOM 1510 N N . LEU A 1 193 ? -11.362 -8.279 28.783 1.00 84.12 193 LEU A N 1
ATOM 1511 C CA . LEU A 1 193 ? -10.018 -7.746 28.583 1.00 84.12 193 LEU A CA 1
ATOM 1512 C C . LEU A 1 193 ? -9.938 -6.238 28.884 1.00 84.12 193 LEU A C 1
ATOM 1514 O O . LEU A 1 193 ? -9.019 -5.792 29.569 1.00 84.12 193 LEU A O 1
ATOM 1518 N N . PHE A 1 194 ? -10.928 -5.449 28.450 1.00 85.19 194 PHE A N 1
ATOM 1519 C CA . PHE A 1 194 ? -11.007 -4.020 28.774 1.00 85.19 194 PHE A CA 1
ATOM 1520 C C . PHE A 1 194 ? -11.150 -3.770 30.277 1.00 85.19 194 PHE A C 1
ATOM 1522 O O . PHE A 1 194 ? -10.507 -2.867 30.807 1.00 85.19 194 PHE A O 1
ATOM 1529 N N . ARG A 1 195 ? -11.946 -4.582 30.982 1.00 84.06 195 ARG A N 1
ATOM 1530 C CA . ARG A 1 195 ? -12.100 -4.479 32.439 1.00 84.06 195 ARG A CA 1
ATOM 1531 C C . ARG A 1 195 ? -10.820 -4.857 33.181 1.00 84.06 195 ARG A C 1
ATOM 1533 O O . ARG A 1 195 ? -10.505 -4.239 34.193 1.00 84.06 195 ARG A O 1
ATOM 1540 N N . GLU A 1 196 ? -10.088 -5.846 32.681 1.00 81.81 196 GLU A N 1
ATOM 1541 C CA . GLU A 1 196 ? -8.810 -6.264 33.255 1.00 81.81 196 GLU A CA 1
ATOM 1542 C C . GLU A 1 196 ? -7.732 -5.185 33.089 1.00 81.81 196 GLU A C 1
ATOM 1544 O O . GLU A 1 196 ? -7.051 -4.856 34.056 1.00 81.81 196 GLU A O 1
ATOM 1549 N N . MET A 1 197 ? -7.639 -4.564 31.906 1.00 82.19 197 MET A N 1
ATOM 1550 C CA . MET A 1 197 ? -6.768 -3.402 31.678 1.00 82.19 197 MET A CA 1
ATOM 1551 C C . MET A 1 197 ? -7.144 -2.219 32.567 1.00 82.19 197 MET A C 1
ATOM 1553 O O . MET A 1 197 ? -6.266 -1.576 33.134 1.00 82.19 197 MET A O 1
ATOM 1557 N N . TRP A 1 198 ? -8.444 -1.958 32.719 1.00 81.31 198 TRP A N 1
ATOM 1558 C CA . TRP A 1 198 ? -8.948 -0.883 33.571 1.00 81.31 198 TRP A CA 1
ATOM 1559 C C . TRP A 1 198 ? -8.559 -1.069 35.042 1.00 81.31 198 TRP A C 1
ATOM 1561 O O . TRP A 1 198 ? -8.188 -0.113 35.708 1.00 81.31 198 TRP A O 1
ATOM 1571 N N . GLY A 1 199 ? -8.608 -2.304 35.552 1.00 76.12 199 GLY A N 1
ATOM 1572 C CA . GLY A 1 199 ? -8.248 -2.613 36.939 1.00 76.12 199 GLY A CA 1
ATOM 1573 C C . GLY A 1 199 ? -6.744 -2.591 37.245 1.00 76.12 199 GLY A C 1
ATOM 1574 O O . GLY A 1 199 ? -6.381 -2.645 38.418 1.00 76.12 199 GLY A O 1
ATOM 1575 N N . GLN A 1 200 ? -5.881 -2.545 36.223 1.00 67.69 200 GLN A N 1
ATOM 1576 C CA . GLN A 1 200 ? -4.420 -2.448 36.374 1.00 67.69 200 GLN A CA 1
ATOM 1577 C C . GLN A 1 200 ? -3.883 -1.009 36.255 1.00 67.69 200 GLN A C 1
ATOM 1579 O O . GLN A 1 200 ? -2.686 -0.806 36.477 1.00 67.69 200 GLN A O 1
ATOM 1584 N N . GLY A 1 201 ? -4.737 -0.051 35.876 1.00 58.03 201 GLY A N 1
ATOM 1585 C CA . GLY A 1 201 ? -4.407 1.369 35.697 1.00 58.03 201 GLY A CA 1
ATOM 1586 C C . GLY A 1 201 ? -4.425 2.197 36.975 1.00 58.03 201 GLY A C 1
ATOM 1587 O O . GLY A 1 201 ? -5.071 1.782 37.963 1.00 58.03 201 GLY A O 1
#

Organism: Schistocephalus solidus (NCBI:txid70667)

Secondary structure (DSSP, 8-state):
----------HHHHHHHHHHTS----TT--HHHHHHHHHHHHHHHHHHHH---------TTTT-SSHHHHHHHHHHHHHHHHHS--HHHHHHHHHHHHHHHHHHHHHHHHHHHHHHHHHIIIII-S-----HHHHTT-------GGGGSPPPHHHHHHHHHHSPTTPPP-TT---HHHHHHSHHHHHHHHHHHHHHHHHT-